Protein AF-A0A9W9G305-F1 (afdb_monomer)

Radius of gyration: 21.68 Å; Cα contacts (8 Å, |Δi|>4): 162; chains: 1; bounding box: 56×32×53 Å

Structure (mmCIF, N/CA/C/O backbone):
data_AF-A0A9W9G305-F1
#
_entry.id   AF-A0A9W9G305-F1
#
loop_
_atom_site.group_PDB
_atom_site.id
_atom_site.type_symbol
_atom_site.label_atom_id
_atom_site.label_alt_id
_atom_site.label_comp_id
_atom_site.label_asym_id
_atom_site.label_entity_id
_atom_site.label_seq_id
_atom_site.pdbx_PDB_ins_code
_atom_site.Cartn_x
_atom_site.Cartn_y
_atom_site.Cartn_z
_atom_site.occupancy
_atom_site.B_iso_or_equiv
_atom_site.auth_seq_id
_atom_site.auth_comp_id
_atom_site.auth_asym_id
_atom_site.auth_atom_id
_atom_site.pdbx_PDB_model_num
ATOM 1 N N . MET A 1 1 ? -3.954 19.498 9.520 1.00 67.56 1 MET A N 1
ATOM 2 C CA . MET A 1 1 ? -2.570 18.995 9.679 1.00 67.56 1 MET A CA 1
ATOM 3 C C . MET A 1 1 ? -2.257 18.998 11.172 1.00 67.56 1 MET A C 1
ATOM 5 O O . MET A 1 1 ? -2.402 20.052 11.773 1.00 67.56 1 MET A O 1
ATOM 9 N N . ILE A 1 2 ? -1.935 17.849 11.784 1.00 78.00 2 ILE A N 1
ATOM 10 C CA . ILE A 1 2 ? -1.552 17.762 13.210 1.00 78.00 2 ILE A CA 1
ATOM 11 C C . ILE A 1 2 ? -0.033 17.572 13.271 1.00 78.00 2 ILE A C 1
ATOM 13 O O . ILE A 1 2 ? 0.480 16.553 12.812 1.00 78.00 2 ILE A O 1
ATOM 17 N N . CYS A 1 3 ? 0.688 18.547 13.823 1.00 82.88 3 CYS A N 1
ATOM 18 C CA . CYS A 1 3 ? 2.149 18.535 13.949 1.00 82.88 3 CYS A CA 1
ATOM 19 C C . CYS A 1 3 ? 2.563 18.639 15.421 1.00 82.88 3 CYS A C 1
ATOM 21 O O . CYS A 1 3 ? 1.817 19.163 16.238 1.00 82.88 3 CYS A O 1
ATOM 23 N N . GLY A 1 4 ? 3.748 18.128 15.765 1.00 78.81 4 GLY A N 1
ATOM 24 C CA . GLY A 1 4 ? 4.241 18.102 17.146 1.00 78.81 4 GLY A CA 1
ATOM 25 C C . GLY A 1 4 ? 5.372 17.095 17.346 1.00 78.81 4 GLY A C 1
ATOM 26 O O . GLY A 1 4 ? 5.549 16.185 16.528 1.00 78.81 4 GLY A O 1
ATOM 27 N N . SER A 1 5 ? 6.112 17.227 18.448 1.00 76.81 5 SER A N 1
ATOM 28 C CA . SER A 1 5 ? 7.237 16.352 18.819 1.00 76.81 5 SER A CA 1
ATOM 29 C C . SER A 1 5 ? 6.826 14.875 18.927 1.00 76.81 5 SER A C 1
ATOM 31 O O . SER A 1 5 ? 5.640 14.544 19.050 1.00 76.81 5 SER A O 1
ATOM 33 N N . GLN A 1 6 ? 7.777 13.945 18.839 1.00 75.56 6 GLN A N 1
ATOM 34 C CA . GLN A 1 6 ? 7.493 12.532 19.116 1.00 75.56 6 GLN A CA 1
ATOM 35 C C . GLN A 1 6 ? 6.920 12.391 20.538 1.00 75.56 6 GLN A C 1
ATOM 37 O O . GLN A 1 6 ? 7.402 13.037 21.461 1.00 75.56 6 GLN A O 1
ATOM 42 N N . GLY A 1 7 ? 5.854 11.602 20.700 1.00 76.50 7 GLY A N 1
ATOM 43 C CA . GLY A 1 7 ? 5.187 11.421 21.997 1.00 76.50 7 GLY A CA 1
ATOM 44 C C . GLY A 1 7 ? 4.182 12.511 22.400 1.00 76.50 7 GLY A C 1
ATOM 45 O O . GLY A 1 7 ? 3.526 12.363 23.420 1.00 76.50 7 GLY A O 1
ATOM 46 N N . SER A 1 8 ? 3.970 13.560 21.596 1.00 81.62 8 SER A N 1
ATOM 47 C CA . SER A 1 8 ? 2.999 14.641 21.893 1.00 81.62 8 SER A CA 1
ATOM 48 C C . SER A 1 8 ? 1.508 14.261 21.772 1.00 81.62 8 SER A C 1
ATOM 50 O O . SER A 1 8 ? 0.655 15.141 21.746 1.00 81.62 8 SER A O 1
ATOM 52 N N . GLY A 1 9 ? 1.163 12.973 21.650 1.00 81.56 9 GLY A N 1
ATOM 53 C CA . GLY A 1 9 ? -0.241 12.532 21.590 1.00 81.56 9 GLY A CA 1
ATOM 54 C C . GLY A 1 9 ? -0.986 12.888 20.293 1.00 81.56 9 GLY A C 1
ATOM 55 O O . GLY A 1 9 ? -2.212 12.991 20.283 1.00 81.56 9 GLY A O 1
ATOM 56 N N . LYS A 1 10 ? -0.272 13.080 19.174 1.00 87.88 10 LYS A N 1
ATOM 57 C CA . LYS A 1 10 ? -0.888 13.387 17.864 1.00 87.88 10 LYS A CA 1
ATOM 58 C C . LYS A 1 10 ? -1.849 12.295 17.391 1.00 87.88 10 LYS A C 1
ATOM 60 O O . LYS A 1 10 ? -2.917 12.604 16.875 1.00 87.88 10 LYS A O 1
ATOM 65 N N . SER A 1 11 ? -1.452 11.037 17.562 1.00 83.06 11 SER A N 1
ATOM 66 C CA . SER A 1 11 ? -2.250 9.855 17.228 1.00 83.06 11 SER A CA 1
ATOM 67 C C . SER A 1 11 ? -3.515 9.784 18.082 1.00 83.06 11 SER A C 1
ATOM 69 O O . SER A 1 11 ? -4.605 9.667 17.537 1.00 83.06 11 SER A O 1
ATOM 71 N N . HIS A 1 12 ? -3.393 10.020 19.389 1.00 85.44 12 HIS A N 1
ATOM 72 C CA . HIS A 1 12 ? -4.539 10.150 20.289 1.00 85.44 12 HIS A CA 1
ATOM 73 C C . HIS A 1 12 ? -5.491 11.286 19.872 1.00 85.44 12 HIS A C 1
ATOM 75 O O . HIS A 1 12 ? -6.706 11.103 19.821 1.00 85.44 12 HIS A O 1
ATOM 81 N N . THR A 1 13 ? -4.956 12.465 19.538 1.00 86.81 13 THR A N 1
ATOM 82 C CA . THR A 1 13 ? -5.765 13.606 19.069 1.00 86.81 13 THR A CA 1
ATOM 83 C C . THR A 1 13 ? -6.510 13.258 17.779 1.00 86.81 13 THR A C 1
ATOM 85 O O . THR A 1 13 ? -7.699 13.545 17.656 1.00 86.81 13 THR A O 1
ATOM 88 N N . LEU A 1 14 ? -5.837 12.590 16.837 1.00 87.50 14 LEU A N 1
ATOM 89 C CA . LEU A 1 14 ? -6.452 12.095 15.608 1.00 87.50 14 LEU A CA 1
ATOM 90 C C . LEU A 1 14 ? -7.575 11.091 15.901 1.00 87.50 14 LEU A C 1
ATOM 92 O O . LEU A 1 14 ? -8.654 11.224 15.331 1.00 87.50 14 LEU A O 1
ATOM 96 N N . SER A 1 15 ? -7.353 10.128 16.798 1.00 85.88 15 SER A N 1
ATOM 97 C CA . SER A 1 15 ? -8.371 9.149 17.194 1.00 85.88 15 SER A CA 1
ATOM 98 C C . SER A 1 15 ? -9.597 9.820 17.804 1.00 85.88 15 SER A C 1
ATOM 100 O O . SER A 1 15 ? -10.707 9.479 17.420 1.00 85.88 15 SER A O 1
ATOM 102 N N . CYS A 1 16 ? -9.419 10.831 18.659 1.00 84.81 16 CYS A N 1
ATOM 103 C CA . CYS A 1 16 ? -10.533 11.593 19.228 1.00 84.81 16 CYS A CA 1
ATOM 104 C C . CYS A 1 16 ? -11.341 12.334 18.146 1.00 84.81 16 CYS A C 1
ATOM 106 O O . CYS A 1 16 ? -12.573 12.314 18.156 1.00 84.81 16 CYS A O 1
ATOM 108 N N . ILE A 1 17 ? -10.667 12.944 17.163 1.00 87.00 17 ILE A N 1
ATOM 109 C CA . ILE A 1 17 ? -11.341 13.590 16.024 1.00 87.00 17 ILE A CA 1
ATOM 110 C C . ILE A 1 17 ? -12.127 12.558 15.208 1.00 87.00 17 ILE A C 1
ATOM 112 O O . ILE A 1 17 ? -13.279 12.805 14.848 1.00 87.00 17 ILE A O 1
ATOM 116 N N . LEU A 1 18 ? -11.519 11.404 14.924 1.00 88.38 18 LEU A N 1
ATOM 117 C CA . LEU A 1 18 ? -12.164 10.325 14.180 1.00 88.38 18 LEU A CA 1
ATOM 118 C C . LEU A 1 18 ? -13.369 9.773 14.944 1.00 88.38 18 LEU A C 1
ATOM 120 O O . LEU A 1 18 ? -14.443 9.665 14.372 1.00 88.38 18 LEU A O 1
ATOM 124 N N . GLU A 1 19 ? -13.235 9.495 16.234 1.00 85.31 19 GLU A N 1
ATOM 125 C CA . GLU A 1 19 ? -14.316 8.990 17.078 1.00 85.31 19 GLU A CA 1
ATOM 126 C C . GLU A 1 19 ? -15.541 9.918 17.046 1.00 85.31 19 GLU A C 1
ATOM 128 O O . GLU A 1 19 ? -16.645 9.480 16.719 1.00 85.31 19 GLU A O 1
ATOM 133 N N . ASN A 1 20 ? -15.337 11.224 17.245 1.00 81.88 20 ASN A N 1
ATOM 134 C CA . ASN A 1 20 ? -16.416 12.216 17.174 1.00 81.88 20 ASN A CA 1
ATOM 135 C C . ASN A 1 20 ? -17.038 12.340 15.771 1.00 81.88 20 ASN A C 1
ATOM 137 O O . ASN A 1 20 ? -18.212 12.679 15.645 1.00 81.88 20 ASN A O 1
ATOM 141 N N . SER A 1 21 ? -16.270 12.063 14.716 1.00 83.00 21 SER A N 1
ATOM 142 C CA . SER A 1 21 ? -16.740 12.161 13.325 1.00 83.00 21 SER A CA 1
ATOM 143 C C . SER A 1 21 ? -17.467 10.900 12.837 1.00 83.00 21 SER A C 1
ATOM 145 O O . SER A 1 21 ? -18.177 10.949 11.830 1.00 83.00 21 SER A O 1
ATOM 147 N N . LEU A 1 22 ? -17.260 9.764 13.512 1.00 83.88 22 LEU A N 1
ATOM 148 C CA . LEU A 1 22 ? -17.713 8.439 13.073 1.00 83.88 22 LEU A CA 1
ATOM 149 C C . LEU A 1 22 ? -18.833 7.859 13.958 1.00 83.88 22 LEU A C 1
ATOM 151 O O . LEU A 1 22 ? -19.599 7.014 13.489 1.00 83.88 22 LEU A O 1
ATOM 155 N N . ILE A 1 23 ? -18.972 8.297 15.215 1.00 81.38 23 ILE A N 1
ATOM 156 C CA . ILE A 1 23 ? -20.045 7.837 16.110 1.00 81.38 23 ILE A CA 1
ATOM 157 C C . ILE A 1 23 ? -21.378 8.526 15.772 1.00 81.38 23 ILE A C 1
ATOM 159 O O . ILE A 1 23 ? -21.483 9.747 15.712 1.00 81.38 23 ILE A O 1
ATOM 163 N N . LYS A 1 24 ? -22.441 7.725 15.599 1.00 67.19 24 LYS A N 1
ATOM 164 C CA . LYS A 1 24 ? -23.791 8.197 15.223 1.00 67.19 24 LYS A CA 1
ATOM 165 C C . LYS A 1 24 ? -24.543 8.946 16.327 1.00 67.19 24 LYS A C 1
ATOM 167 O O . LYS A 1 24 ? -25.347 9.829 16.028 1.00 67.19 24 LYS A O 1
ATOM 172 N N . SER A 1 25 ? -24.367 8.555 17.588 1.00 63.03 25 SER A N 1
ATOM 173 C CA . SER A 1 25 ? -25.238 9.005 18.679 1.00 63.03 25 SER A CA 1
ATOM 174 C C . SER A 1 25 ? -24.455 9.347 19.937 1.00 63.03 25 SER A C 1
ATOM 176 O O . SER A 1 25 ? -23.951 8.453 20.617 1.00 63.03 25 SER A O 1
ATOM 178 N N . LEU A 1 26 ? -24.427 10.633 20.279 1.00 60.41 26 LEU A N 1
ATOM 179 C CA . LEU A 1 26 ? -24.030 11.120 21.594 1.00 60.41 26 LEU A CA 1
ATOM 180 C C . LEU A 1 26 ? -25.250 11.751 22.289 1.00 60.41 26 LEU A C 1
ATOM 182 O O . LEU A 1 26 ? -26.141 12.256 21.603 1.00 60.41 26 LEU A O 1
ATOM 186 N N . PRO A 1 27 ? -25.289 11.804 23.634 1.00 63.47 27 PRO A N 1
ATOM 187 C CA . PRO A 1 27 ? -26.321 12.542 24.373 1.00 63.47 27 PRO A CA 1
ATOM 188 C C . PRO A 1 27 ? -26.391 14.036 24.007 1.00 63.47 27 PRO A C 1
ATOM 190 O O . PRO A 1 27 ? -27.407 14.683 24.227 1.00 63.47 27 PRO A O 1
ATOM 193 N N . VAL A 1 28 ? -25.301 14.579 23.454 1.00 66.19 28 VAL A N 1
ATOM 194 C CA . VAL A 1 28 ? -25.104 16.008 23.159 1.00 66.19 28 VAL A CA 1
ATOM 195 C C . VAL A 1 28 ? -25.516 16.374 21.723 1.00 66.19 28 VAL A C 1
ATOM 197 O O . VAL A 1 28 ? -25.738 17.544 21.423 1.00 66.19 28 VAL A O 1
ATOM 200 N N . GLY A 1 29 ? -25.656 15.395 20.822 1.00 57.19 29 GLY A N 1
ATOM 201 C CA . GLY A 1 29 ? -25.995 15.639 19.420 1.00 57.19 29 GLY A CA 1
ATOM 202 C C . GLY A 1 29 ? -26.073 14.355 18.594 1.00 57.19 29 GLY A C 1
ATOM 203 O O . GLY A 1 29 ? -25.357 13.384 18.844 1.00 57.19 29 GLY A O 1
ATOM 204 N N . LYS A 1 30 ? -26.966 14.342 17.599 1.00 57.91 30 LYS A N 1
ATOM 205 C CA . LYS A 1 30 ? -27.177 13.204 16.695 1.00 57.91 30 LYS A CA 1
ATOM 206 C C . LYS A 1 30 ? -26.502 13.472 15.353 1.00 57.91 30 LYS A C 1
ATOM 208 O O . LYS A 1 30 ? -26.891 14.402 14.649 1.00 57.91 30 LYS A O 1
ATOM 213 N N . LEU A 1 31 ? -25.549 12.625 14.972 1.00 63.84 31 LEU A N 1
ATOM 214 C CA . LEU A 1 31 ? -24.950 12.642 13.641 1.00 63.84 31 LEU A CA 1
ATOM 215 C C . LEU A 1 31 ? -25.823 11.769 12.724 1.00 63.84 31 LEU A C 1
ATOM 217 O O . LEU A 1 31 ? -25.786 10.540 12.786 1.00 63.84 31 LEU A O 1
ATOM 221 N N . THR A 1 32 ? -26.680 12.395 11.915 1.00 64.00 32 THR A N 1
ATOM 222 C CA . THR A 1 32 ? -27.686 11.693 11.090 1.00 64.00 32 THR A CA 1
ATOM 223 C C . THR A 1 32 ? -27.069 10.761 10.047 1.00 64.00 32 THR A C 1
ATOM 225 O O . THR A 1 32 ? -27.655 9.722 9.746 1.00 64.00 32 THR A O 1
ATOM 228 N N . SER A 1 33 ? -25.877 11.092 9.544 1.00 68.56 33 SER A N 1
ATOM 229 C CA . SER A 1 33 ? -25.103 10.268 8.613 1.00 68.56 33 SER A CA 1
ATOM 230 C C . SER A 1 33 ? -23.611 10.349 8.958 1.00 68.56 33 SER A C 1
ATOM 232 O O . SER A 1 33 ? -22.959 11.318 8.568 1.00 68.56 33 SER A O 1
ATOM 234 N N . PRO A 1 34 ? -23.048 9.381 9.700 1.00 68.06 34 PRO A N 1
ATOM 235 C CA . PRO A 1 34 ? -21.626 9.377 10.014 1.00 68.06 34 PRO A CA 1
ATOM 236 C C . PRO A 1 34 ? -20.803 9.174 8.748 1.00 68.06 34 PRO A C 1
ATOM 238 O O . PRO A 1 34 ? -21.197 8.447 7.833 1.00 68.06 34 PRO A O 1
ATOM 241 N N . LEU A 1 35 ? -19.661 9.848 8.708 1.00 75.38 35 LEU A N 1
ATOM 242 C CA . LEU A 1 35 ? -18.744 9.800 7.578 1.00 75.38 35 LEU A CA 1
ATOM 243 C C . LEU A 1 35 ? -17.991 8.462 7.560 1.00 75.38 35 LEU A C 1
ATOM 245 O O . LEU A 1 35 ? -17.933 7.750 8.558 1.00 75.38 35 LEU A O 1
ATOM 249 N N . ALA A 1 36 ? -17.391 8.117 6.424 1.00 82.50 36 ALA A N 1
ATOM 250 C CA . ALA A 1 36 ? -16.357 7.089 6.377 1.00 82.50 36 ALA A CA 1
ATOM 251 C C . ALA A 1 36 ? -14.990 7.751 6.614 1.00 82.50 36 ALA A C 1
ATOM 253 O O . ALA A 1 36 ? -14.697 8.799 6.039 1.00 82.50 36 ALA A O 1
ATOM 254 N N . GLY A 1 37 ? -14.152 7.147 7.457 1.00 86.19 37 GLY A N 1
ATOM 255 C CA . GLY A 1 37 ? -12.788 7.613 7.711 1.00 86.19 37 GLY A CA 1
ATOM 256 C C . GLY A 1 37 ? -11.767 6.836 6.880 1.00 86.19 37 GLY A C 1
ATOM 257 O O . GLY A 1 37 ? -11.803 5.608 6.857 1.00 86.19 37 GLY A O 1
ATOM 258 N N . LEU A 1 38 ? -10.830 7.539 6.239 1.00 89.94 38 LEU A N 1
ATOM 259 C CA . LEU A 1 38 ? -9.664 6.945 5.581 1.00 89.94 38 LEU A CA 1
ATOM 260 C C . LEU A 1 38 ? -8.390 7.460 6.250 1.00 89.94 38 LEU A C 1
ATOM 262 O O . LEU A 1 38 ? -8.152 8.666 6.302 1.00 89.94 38 LEU A O 1
ATOM 266 N N . VAL A 1 39 ? -7.568 6.539 6.752 1.00 90.62 39 VAL A N 1
ATOM 267 C CA . VAL A 1 39 ? -6.311 6.857 7.436 1.00 90.62 39 VAL A CA 1
ATOM 268 C C . VAL A 1 39 ? -5.155 6.222 6.675 1.00 90.62 39 VAL A C 1
ATOM 270 O O . VAL A 1 39 ? -5.071 5.001 6.567 1.00 90.62 39 VAL A O 1
ATOM 273 N N . PHE A 1 40 ? -4.240 7.055 6.182 1.00 89.69 40 PHE A N 1
ATOM 274 C CA . PHE A 1 40 ? -2.965 6.600 5.639 1.00 89.69 40 PHE A CA 1
ATOM 275 C C . PHE A 1 40 ? -1.931 6.579 6.757 1.00 89.69 40 PHE A C 1
ATOM 277 O O . PHE A 1 40 ? -1.493 7.625 7.238 1.00 89.69 40 PHE A O 1
ATOM 284 N N . HIS A 1 41 ? -1.558 5.378 7.183 1.00 87.81 41 HIS A N 1
ATOM 285 C CA . HIS A 1 41 ? -0.513 5.175 8.172 1.00 87.81 41 HIS A CA 1
ATOM 286 C C . HIS A 1 41 ? 0.758 4.691 7.480 1.00 87.81 41 HIS A C 1
ATOM 288 O O . HIS A 1 41 ? 0.760 3.648 6.830 1.00 87.81 41 HIS A O 1
ATOM 294 N N . TYR A 1 42 ? 1.826 5.467 7.624 1.00 83.44 42 TYR A N 1
ATOM 295 C CA . TYR A 1 42 ? 3.153 5.103 7.157 1.00 83.44 42 TYR A CA 1
ATOM 296 C C . TYR A 1 42 ? 4.047 4.862 8.368 1.00 83.44 42 TYR A C 1
ATOM 298 O O . TYR A 1 42 ? 4.268 5.776 9.163 1.00 83.44 42 TYR A O 1
ATOM 306 N N . ASP A 1 43 ? 4.565 3.643 8.473 1.00 75.81 43 ASP A N 1
ATOM 307 C CA . ASP A 1 43 ? 5.582 3.267 9.447 1.00 75.81 43 ASP A CA 1
ATOM 308 C C . ASP A 1 43 ? 6.660 2.421 8.758 1.00 75.81 43 ASP A C 1
ATOM 310 O O . ASP A 1 43 ? 6.391 1.694 7.793 1.00 75.81 43 ASP A O 1
ATOM 314 N N . LYS A 1 44 ? 7.900 2.530 9.234 1.00 68.50 44 LYS A N 1
ATOM 315 C CA . LYS A 1 44 ? 8.992 1.674 8.773 1.00 68.50 44 LYS A CA 1
ATOM 316 C C . LYS A 1 44 ? 8.861 0.340 9.492 1.00 68.50 44 LYS A C 1
ATOM 318 O O . LYS A 1 44 ? 9.153 0.236 10.679 1.00 68.50 44 LYS A O 1
ATOM 323 N N . PHE A 1 45 ? 8.473 -0.696 8.755 1.00 63.94 45 PHE A N 1
ATOM 324 C CA . PHE A 1 45 ? 8.458 -2.052 9.289 1.00 63.94 45 PHE A CA 1
ATOM 325 C C . PHE A 1 45 ? 9.886 -2.467 9.688 1.00 63.94 45 PHE A C 1
ATOM 327 O O . PHE A 1 45 ? 10.729 -2.712 8.827 1.00 63.94 45 PHE A O 1
ATOM 334 N N . THR A 1 46 ? 10.170 -2.501 10.993 1.00 60.06 46 THR A N 1
ATOM 335 C CA . THR A 1 46 ? 11.504 -2.812 11.551 1.00 60.06 46 THR A CA 1
ATOM 336 C C . THR A 1 46 ? 11.570 -4.186 12.230 1.00 60.06 46 THR A C 1
ATOM 338 O O . THR A 1 46 ? 12.644 -4.600 12.655 1.00 60.06 46 THR A O 1
ATOM 341 N N . GLY A 1 47 ? 10.453 -4.924 12.275 1.00 59.47 47 GLY A N 1
ATOM 342 C CA . GLY A 1 47 ? 10.360 -6.276 12.834 1.00 59.47 47 GLY A CA 1
ATOM 343 C C . GLY A 1 47 ? 9.090 -6.502 13.662 1.00 59.47 47 GLY A C 1
ATOM 344 O O . GLY A 1 47 ? 8.385 -5.557 14.012 1.00 59.47 47 GLY A O 1
ATOM 345 N N . PHE A 1 48 ? 8.793 -7.761 14.000 1.00 57.94 48 PHE A N 1
ATOM 346 C CA . PHE A 1 48 ? 7.603 -8.146 14.784 1.00 57.94 48 PHE A CA 1
ATOM 347 C C . PHE A 1 48 ? 7.523 -7.470 16.163 1.00 57.94 48 PHE A C 1
ATOM 349 O O . PHE A 1 48 ? 6.431 -7.238 16.667 1.00 57.94 48 PHE A O 1
ATOM 356 N N . THR A 1 49 ? 8.664 -7.156 16.778 1.00 54.34 49 THR A N 1
ATOM 357 C CA . THR A 1 49 ? 8.739 -6.619 18.145 1.00 54.34 49 THR A CA 1
ATOM 358 C C . THR A 1 49 ? 8.713 -5.093 18.213 1.00 54.34 49 THR A C 1
ATOM 360 O O . THR A 1 49 ? 8.433 -4.544 19.275 1.00 54.34 49 THR A O 1
ATOM 363 N N . SER A 1 50 ? 8.995 -4.405 17.104 1.00 59.19 50 SER A N 1
ATOM 364 C CA . SER A 1 50 ? 9.125 -2.942 17.044 1.00 59.19 50 SER A CA 1
ATOM 365 C C . SER A 1 50 ? 8.126 -2.262 16.109 1.00 59.19 50 SER A C 1
ATOM 367 O O . SER A 1 50 ? 8.094 -1.035 16.062 1.00 59.19 50 SER A O 1
ATOM 369 N N . THR A 1 51 ? 7.312 -3.023 15.367 1.00 65.25 51 THR A N 1
ATOM 370 C CA . THR A 1 51 ? 6.286 -2.446 14.485 1.00 65.25 51 THR A CA 1
ATOM 371 C C . THR A 1 51 ? 5.177 -1.822 15.321 1.00 65.25 51 THR A C 1
ATOM 373 O O . THR A 1 51 ? 4.530 -2.512 16.114 1.00 65.25 51 THR A O 1
ATOM 376 N N . GLN A 1 52 ? 4.931 -0.526 15.129 1.00 74.62 52 GLN A N 1
ATOM 377 C CA . GLN A 1 52 ? 3.798 0.133 15.757 1.00 74.62 52 GLN A CA 1
ATOM 378 C C . GLN A 1 52 ? 2.547 -0.129 14.921 1.00 74.62 52 GLN A C 1
ATOM 380 O O . GLN A 1 52 ? 2.502 0.111 13.717 1.00 74.62 52 GLN A O 1
ATOM 385 N N . LEU A 1 53 ? 1.512 -0.666 15.564 1.00 85.75 53 LEU A N 1
ATOM 386 C CA . LEU A 1 53 ? 0.205 -0.773 14.930 1.00 85.75 53 LEU A CA 1
ATOM 387 C C . LEU A 1 53 ? -0.417 0.615 14.816 1.00 85.75 53 LEU A C 1
ATOM 389 O O . LEU A 1 53 ? -0.217 1.476 15.674 1.00 85.75 53 LEU A O 1
ATOM 393 N N . CYS A 1 54 ? -1.220 0.819 13.774 1.00 88.00 54 CYS A N 1
ATOM 394 C CA . CYS A 1 54 ? -1.937 2.070 13.616 1.00 88.00 54 CYS A CA 1
ATOM 395 C C . CYS A 1 54 ? -2.918 2.240 14.783 1.00 88.00 54 CYS A C 1
ATOM 397 O O . CYS A 1 54 ? -3.852 1.451 14.923 1.00 88.00 54 CYS A O 1
ATOM 399 N N . GLU A 1 55 ? -2.743 3.281 15.599 1.00 87.12 55 GLU A N 1
ATOM 400 C CA . GLU A 1 55 ? -3.623 3.538 16.749 1.00 87.12 55 GLU A CA 1
ATOM 401 C C . GLU A 1 55 ? -5.094 3.735 16.347 1.00 87.12 55 GLU A C 1
ATOM 403 O O . GLU A 1 55 ? -5.991 3.400 17.115 1.00 87.12 55 GLU A O 1
ATOM 408 N N . ALA A 1 56 ? -5.365 4.186 15.117 1.00 89.31 56 ALA A N 1
ATOM 409 C CA . ALA A 1 56 ? -6.729 4.293 14.600 1.00 89.31 56 ALA A CA 1
ATOM 410 C C . ALA A 1 56 ? -7.449 2.931 14.526 1.00 89.31 56 ALA A C 1
ATOM 412 O O . ALA A 1 56 ? -8.677 2.888 14.502 1.00 89.31 56 ALA A O 1
ATOM 413 N N . ALA A 1 57 ? -6.719 1.810 14.546 1.00 89.50 57 ALA A N 1
ATOM 414 C CA . ALA A 1 57 ? -7.326 0.486 14.629 1.00 89.50 57 ALA A CA 1
ATOM 415 C C . ALA A 1 57 ? -8.132 0.280 15.924 1.00 89.50 57 ALA A C 1
ATOM 417 O O . ALA A 1 57 ? -9.124 -0.448 15.913 1.00 89.50 57 ALA A O 1
ATOM 418 N N . TYR A 1 58 ? -7.768 0.971 17.011 1.00 88.81 58 TYR A N 1
ATOM 419 C CA . TYR A 1 58 ? -8.450 0.880 18.307 1.00 88.81 58 TYR A CA 1
ATOM 420 C C . TYR A 1 58 ? -9.819 1.564 18.337 1.00 88.81 58 TYR A C 1
ATOM 422 O O . TYR A 1 58 ? -10.556 1.391 19.309 1.00 88.81 58 TYR A O 1
ATOM 430 N N . LEU A 1 59 ? -10.221 2.258 17.265 1.00 88.19 59 LEU A N 1
ATOM 431 C CA . LEU A 1 59 ? -11.587 2.774 17.110 1.00 88.19 59 LEU A CA 1
ATOM 432 C C . LEU A 1 59 ? -12.646 1.661 17.176 1.00 88.19 59 LEU A C 1
ATOM 434 O O . LEU A 1 59 ? -13.800 1.927 17.507 1.00 88.19 59 LEU A O 1
ATOM 438 N N . CYS A 1 60 ? -12.263 0.399 16.955 1.00 86.69 60 CYS A N 1
ATOM 439 C CA . CYS A 1 60 ? -13.147 -0.744 17.174 1.00 86.69 60 CYS A CA 1
ATOM 440 C C . CYS A 1 60 ? -13.691 -0.835 18.610 1.00 86.69 60 CYS A C 1
ATOM 442 O O . CYS A 1 60 ? -14.789 -1.354 18.814 1.00 86.69 60 CYS A O 1
ATOM 444 N N . SER A 1 61 ? -12.958 -0.316 19.604 1.00 84.38 61 SER A N 1
ATOM 445 C CA . SER A 1 61 ? -13.403 -0.267 21.003 1.00 84.38 61 SER A CA 1
ATOM 446 C C . SER A 1 61 ? -14.633 0.628 21.185 1.00 84.38 61 SER A C 1
ATOM 448 O O . SER A 1 61 ? -15.506 0.311 21.991 1.00 84.38 61 SER A O 1
ATOM 450 N N . ALA A 1 62 ? -14.773 1.655 20.343 1.00 82.69 62 ALA A N 1
ATOM 451 C CA . ALA A 1 62 ? -15.942 2.523 20.244 1.00 82.69 62 ALA A CA 1
ATOM 452 C C . ALA A 1 62 ? -17.046 1.956 19.322 1.00 82.69 62 ALA A C 1
ATOM 454 O O . ALA A 1 62 ? -17.906 2.692 18.842 1.00 82.69 62 ALA A O 1
ATOM 455 N N . LYS A 1 63 ? -17.036 0.639 19.055 1.00 83.69 63 LYS A N 1
ATOM 456 C CA . LYS A 1 63 ? -18.001 -0.077 18.193 1.00 83.69 63 LYS A CA 1
ATOM 457 C C . LYS A 1 63 ? -17.980 0.358 16.717 1.00 83.69 63 LYS A C 1
ATOM 459 O O . LYS A 1 63 ? -18.944 0.119 15.991 1.00 83.69 63 LYS A O 1
ATOM 464 N N . ILE A 1 64 ? -16.881 0.955 16.255 1.00 85.19 64 ILE A N 1
ATOM 465 C CA . ILE A 1 64 ? -16.690 1.353 14.853 1.00 85.19 64 ILE A CA 1
ATOM 466 C C . ILE A 1 64 ? -16.105 0.177 14.060 1.00 85.19 64 ILE A C 1
ATOM 468 O O . ILE A 1 64 ? -15.167 -0.482 14.503 1.00 85.19 64 ILE A O 1
ATOM 472 N N . LEU A 1 65 ? -16.645 -0.087 12.867 1.00 87.62 65 LEU A N 1
ATOM 473 C CA . LEU A 1 65 ? -16.079 -1.072 11.943 1.00 87.62 65 LEU A CA 1
ATOM 474 C C . LEU A 1 65 ? -14.769 -0.540 11.350 1.00 87.62 65 LEU A C 1
ATOM 476 O O . LEU A 1 65 ? -14.751 0.516 10.719 1.00 87.62 65 LEU A O 1
ATOM 480 N N . VAL A 1 66 ? -13.686 -1.296 11.505 1.00 90.19 66 VAL A N 1
ATOM 481 C CA . VAL A 1 66 ? -12.354 -0.940 11.017 1.00 90.19 66 VAL A CA 1
ATOM 482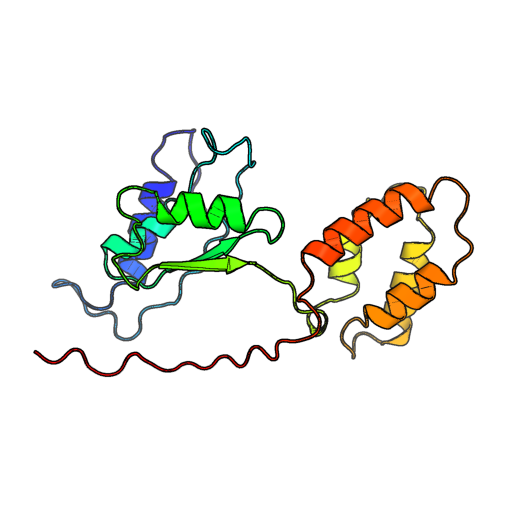 C C . VAL A 1 66 ? -11.877 -1.972 9.998 1.00 90.19 66 VAL A C 1
ATOM 484 O O . VAL A 1 66 ? -11.677 -3.151 10.296 1.00 90.19 66 VAL A O 1
ATOM 487 N N . ARG A 1 67 ? -11.622 -1.506 8.774 1.00 92.50 67 ARG A N 1
ATOM 488 C CA . ARG A 1 67 ? -10.963 -2.289 7.726 1.00 92.50 67 ARG A CA 1
ATOM 489 C C . ARG A 1 67 ? -9.519 -1.831 7.586 1.00 92.50 67 ARG A C 1
ATOM 491 O O . ARG A 1 67 ? -9.265 -0.683 7.241 1.00 92.50 67 ARG A O 1
ATOM 498 N N . ILE A 1 68 ? -8.587 -2.747 7.811 1.00 92.62 68 ILE A N 1
ATOM 499 C CA . ILE A 1 68 ? -7.153 -2.487 7.747 1.00 92.62 68 ILE A CA 1
ATOM 500 C C . ILE A 1 68 ? -6.619 -3.084 6.450 1.00 92.62 68 ILE A C 1
ATOM 502 O O . ILE A 1 68 ? -6.707 -4.294 6.233 1.00 92.62 68 ILE A O 1
ATOM 506 N N . LEU A 1 69 ? -6.074 -2.228 5.591 1.00 93.25 69 LEU A N 1
ATOM 507 C CA . LEU A 1 69 ? -5.389 -2.629 4.369 1.00 93.25 69 LEU A CA 1
ATOM 508 C C . LEU A 1 69 ? -3.881 -2.563 4.612 1.00 93.25 69 LEU A C 1
ATOM 510 O O . LEU A 1 69 ? -3.369 -1.529 5.034 1.00 93.25 69 LEU A O 1
ATOM 514 N N . VAL A 1 70 ? -3.179 -3.671 4.386 1.00 91.31 70 VAL A N 1
ATOM 515 C CA . VAL A 1 70 ? -1.731 -3.785 4.635 1.00 91.31 70 VAL A CA 1
ATOM 516 C C . VAL A 1 70 ? -0.989 -4.194 3.371 1.00 91.31 70 VAL A C 1
ATOM 518 O O . VAL A 1 70 ? -1.582 -4.793 2.477 1.00 91.31 70 VAL A O 1
ATOM 521 N N . SER A 1 71 ? 0.315 -3.911 3.304 1.00 88.50 71 SER A N 1
ATOM 522 C CA . SER A 1 71 ? 1.156 -4.384 2.197 1.00 88.50 71 SER A CA 1
ATOM 523 C C . SER A 1 71 ? 0.991 -5.900 1.998 1.00 88.50 71 SER A C 1
ATOM 525 O O . SER A 1 71 ? 1.134 -6.637 2.983 1.00 88.50 71 SER A O 1
ATOM 527 N N . PRO A 1 72 ? 0.749 -6.391 0.766 1.00 89.56 72 PRO A N 1
ATOM 528 C CA . PRO A 1 72 ? 0.663 -7.824 0.488 1.00 89.56 72 PRO A CA 1
ATOM 529 C C . PRO A 1 72 ? 1.913 -8.588 0.932 1.00 89.56 72 PRO A C 1
ATOM 531 O O . PRO A 1 72 ? 1.803 -9.688 1.469 1.00 89.56 72 PRO A O 1
ATOM 534 N N . THR A 1 73 ? 3.091 -7.966 0.814 1.00 84.56 73 THR A N 1
ATOM 535 C CA . THR A 1 73 ? 4.382 -8.553 1.214 1.00 84.56 73 THR A CA 1
ATOM 536 C C . THR A 1 73 ? 4.475 -8.852 2.710 1.00 84.56 73 THR A C 1
ATOM 538 O O . THR A 1 73 ? 5.224 -9.735 3.115 1.00 84.56 73 THR A O 1
ATOM 541 N N . ASN A 1 74 ? 3.714 -8.130 3.539 1.00 84.75 74 ASN A N 1
ATOM 542 C CA . ASN A 1 74 ? 3.770 -8.224 4.999 1.00 84.75 74 ASN A CA 1
ATOM 543 C C . ASN A 1 74 ? 2.424 -8.687 5.581 1.00 84.75 74 ASN A C 1
ATOM 545 O O . ASN A 1 74 ? 2.203 -8.573 6.786 1.00 84.75 74 ASN A O 1
ATOM 549 N N . PHE A 1 75 ? 1.505 -9.184 4.743 1.00 89.44 75 PHE A N 1
ATOM 550 C CA . PHE A 1 75 ? 0.121 -9.440 5.138 1.00 89.44 75 PHE A CA 1
ATOM 551 C C . PHE A 1 75 ? 0.001 -10.429 6.298 1.00 89.44 75 PHE A C 1
ATOM 553 O O . PHE A 1 75 ? -0.682 -10.122 7.269 1.00 89.44 75 PHE A O 1
ATOM 560 N N . VAL A 1 76 ? 0.673 -11.583 6.216 1.00 89.38 76 VAL A N 1
ATOM 561 C CA . VAL A 1 76 ? 0.607 -12.636 7.248 1.00 89.38 76 VAL A CA 1
ATOM 562 C C . VAL A 1 76 ? 1.061 -12.082 8.597 1.00 89.38 76 VAL A C 1
ATOM 564 O O . VAL A 1 76 ? 0.298 -12.076 9.557 1.00 89.38 76 VAL A O 1
ATOM 567 N N . THR A 1 77 ? 2.252 -11.486 8.618 1.00 88.81 77 THR A N 1
ATOM 568 C CA . THR A 1 77 ? 2.828 -10.820 9.787 1.00 88.81 77 THR A CA 1
ATOM 569 C C . THR A 1 77 ? 1.895 -9.775 10.392 1.00 88.81 77 THR A C 1
ATOM 571 O O . THR A 1 77 ? 1.625 -9.798 11.591 1.00 88.81 77 THR A O 1
ATOM 574 N N . MET A 1 78 ? 1.372 -8.856 9.577 1.00 88.44 78 MET A N 1
ATOM 575 C CA . MET A 1 78 ? 0.498 -7.794 10.075 1.00 88.44 78 MET A CA 1
ATOM 576 C C . MET A 1 78 ? -0.844 -8.342 10.563 1.00 88.44 78 MET A C 1
ATOM 578 O O . MET A 1 78 ? -1.368 -7.863 11.566 1.00 88.44 78 MET A O 1
ATOM 582 N N . LYS A 1 79 ? -1.401 -9.352 9.886 1.00 89.88 79 LYS A N 1
ATOM 583 C CA . LYS A 1 79 ? -2.633 -10.024 10.308 1.00 89.88 79 LYS A CA 1
ATOM 584 C C . LYS A 1 79 ? -2.459 -10.659 11.684 1.00 89.88 79 LYS A C 1
ATOM 586 O O . LYS A 1 79 ? -3.337 -10.490 12.531 1.00 89.88 79 LYS A O 1
ATOM 591 N N . ASP A 1 80 ? -1.336 -11.325 11.921 1.00 88.25 80 ASP A N 1
ATOM 592 C CA . ASP A 1 80 ? -1.031 -11.940 13.212 1.00 88.25 80 ASP A CA 1
ATOM 593 C C . ASP A 1 80 ? -0.844 -10.882 14.305 1.00 88.25 80 ASP A C 1
ATOM 595 O O . ASP A 1 80 ? -1.458 -10.992 15.368 1.00 88.25 80 ASP A O 1
ATOM 599 N N . LEU A 1 81 ? -0.096 -9.809 14.024 1.00 88.06 81 LEU A N 1
ATOM 600 C CA . LEU A 1 81 ? 0.105 -8.702 14.965 1.00 88.06 81 LEU A CA 1
ATOM 601 C C . LEU A 1 81 ? -1.217 -8.035 15.373 1.00 88.06 81 LEU A C 1
ATOM 603 O O . LEU A 1 81 ? -1.482 -7.878 16.564 1.00 88.06 81 LEU A O 1
ATOM 607 N N . TYR A 1 82 ? -2.073 -7.684 14.409 1.00 88.19 82 TYR A N 1
ATOM 608 C CA . TYR A 1 82 ? -3.385 -7.100 14.709 1.00 88.19 82 TYR A CA 1
ATOM 609 C C . TYR A 1 82 ? -4.302 -8.081 15.453 1.00 88.19 82 TYR A C 1
ATOM 611 O O . TYR A 1 82 ? -5.070 -7.652 16.310 1.00 88.19 82 TYR A O 1
ATOM 619 N N . SER A 1 83 ? -4.206 -9.388 15.181 1.00 84.56 83 SER A N 1
ATOM 620 C CA . SER A 1 83 ? -5.034 -10.403 15.853 1.00 84.56 83 SER A CA 1
ATOM 621 C C . SER A 1 83 ? -4.627 -10.643 17.312 1.00 84.56 83 SER A C 1
ATOM 623 O O . SER A 1 83 ? -5.473 -10.972 18.148 1.00 84.56 83 SER A O 1
ATOM 625 N N . GLN A 1 84 ? -3.338 -10.487 17.622 1.00 82.44 84 GLN A N 1
ATOM 626 C CA . GLN A 1 84 ? -2.764 -10.713 18.953 1.00 82.44 84 GLN A CA 1
ATOM 627 C C . GLN A 1 84 ? -2.712 -9.443 19.815 1.00 82.44 84 GLN A C 1
AT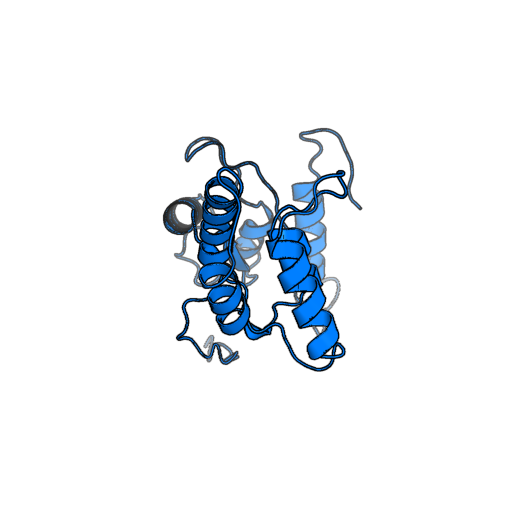OM 629 O O . GLN A 1 84 ? -2.511 -9.527 21.029 1.00 82.44 84 GLN A O 1
ATOM 634 N N . ALA A 1 85 ? -2.907 -8.264 19.222 1.00 82.00 85 ALA A N 1
ATOM 635 C CA . ALA A 1 85 ? -2.885 -7.003 19.946 1.00 82.00 85 ALA A CA 1
ATOM 636 C C . ALA A 1 85 ? -4.014 -6.919 20.989 1.00 82.00 85 ALA A C 1
ATOM 638 O O . ALA A 1 85 ? -5.202 -7.115 20.705 1.00 82.00 85 ALA A O 1
ATOM 639 N N . LYS A 1 86 ? -3.633 -6.602 22.232 1.00 76.75 86 LYS A N 1
ATOM 640 C CA . LYS A 1 86 ? -4.574 -6.403 23.343 1.00 76.75 86 LYS A CA 1
ATOM 641 C C . LYS A 1 86 ? -5.551 -5.284 22.981 1.00 76.75 86 LYS A C 1
ATOM 643 O O . LYS A 1 86 ? -5.116 -4.207 22.613 1.00 76.75 86 LYS A O 1
ATOM 648 N N . GLY A 1 87 ? -6.855 -5.532 23.090 1.00 73.88 87 GLY A N 1
ATOM 649 C CA . GLY A 1 87 ? -7.897 -4.555 22.734 1.00 73.88 87 GLY A CA 1
ATOM 650 C C . GLY A 1 87 ? -8.312 -4.542 21.256 1.00 73.88 87 GLY A C 1
ATOM 651 O O . GLY A 1 87 ? -9.348 -3.967 20.944 1.00 73.88 87 GLY A O 1
ATOM 652 N N . LEU A 1 88 ? -7.576 -5.230 20.373 1.00 73.19 88 LEU A N 1
ATOM 653 C CA . LEU A 1 88 ? -7.914 -5.406 18.948 1.00 73.19 88 LEU A CA 1
ATOM 654 C C . LEU A 1 88 ? -8.324 -6.847 18.607 1.00 73.19 88 LEU A C 1
ATOM 656 O O . LEU A 1 88 ? -8.546 -7.173 17.443 1.00 73.19 88 LEU A O 1
ATOM 660 N N . SER A 1 89 ? -8.394 -7.727 19.614 1.00 58.75 89 SER A N 1
ATOM 661 C CA . SER A 1 89 ? -8.600 -9.157 19.394 1.00 58.75 89 SER A CA 1
ATOM 662 C C . SER A 1 89 ? -9.876 -9.419 18.564 1.00 58.75 89 SER A C 1
ATOM 664 O O . SER A 1 89 ? -10.937 -8.887 18.913 1.00 58.75 89 SER A O 1
ATOM 666 N N . PRO A 1 90 ? -9.824 -10.286 17.528 1.00 54.78 90 PRO A N 1
ATOM 667 C CA . PRO A 1 90 ? -10.926 -10.555 16.591 1.00 54.78 90 PRO A CA 1
ATOM 668 C C . PRO A 1 90 ? -12.207 -11.128 17.209 1.00 54.78 90 PRO A C 1
ATOM 670 O O . PRO A 1 90 ? -13.171 -11.383 16.495 1.00 54.78 90 PRO A O 1
ATOM 673 N N . LYS A 1 91 ? -12.251 -11.327 18.534 1.00 53.41 91 LYS A N 1
ATOM 674 C CA . LYS A 1 91 ? -13.488 -11.633 19.272 1.00 53.41 91 LYS A CA 1
ATOM 675 C C . LYS A 1 91 ? -14.582 -10.593 19.008 1.00 53.41 91 LYS A C 1
ATOM 677 O O . LYS A 1 91 ? -15.766 -10.898 19.108 1.00 53.41 91 LYS A O 1
ATOM 682 N N . HIS A 1 92 ? -14.185 -9.382 18.630 1.00 56.22 92 HIS A N 1
ATOM 683 C CA . HIS A 1 92 ? -15.071 -8.381 18.069 1.00 56.22 92 HIS A CA 1
ATOM 684 C C . HIS A 1 92 ? -15.016 -8.490 16.539 1.00 56.22 92 HIS A C 1
ATOM 686 O O . HIS A 1 92 ? -13.983 -8.190 15.948 1.00 56.22 92 HIS A O 1
ATOM 692 N N . HIS A 1 93 ? -16.128 -8.854 15.887 1.00 72.25 93 HIS A N 1
ATOM 693 C CA . HIS A 1 93 ? -16.325 -8.886 14.419 1.00 72.25 93 HIS A CA 1
ATOM 694 C C . HIS A 1 93 ? -16.171 -7.502 13.733 1.00 72.25 93 HIS A C 1
ATOM 696 O O . HIS A 1 93 ? -16.710 -7.253 12.659 1.00 72.25 93 HIS A O 1
ATOM 702 N N . LEU A 1 94 ? -15.477 -6.570 14.386 1.00 83.81 94 LEU A N 1
ATOM 703 C CA . LEU A 1 94 ? -15.349 -5.169 14.032 1.00 83.81 94 LEU A CA 1
ATOM 704 C C . LEU A 1 94 ? -14.035 -4.857 13.312 1.00 83.81 94 LEU A C 1
ATOM 706 O O . LEU A 1 94 ? -13.946 -3.802 12.696 1.00 83.81 94 LEU A O 1
ATOM 710 N N . ILE A 1 95 ? -13.033 -5.743 13.367 1.00 88.38 95 ILE A N 1
ATOM 711 C CA . ILE A 1 95 ? -11.759 -5.572 12.656 1.00 88.38 95 ILE A CA 1
ATOM 712 C C . ILE A 1 95 ? -11.639 -6.601 11.540 1.00 88.38 95 ILE A C 1
ATOM 714 O O . ILE A 1 95 ? -11.850 -7.796 11.737 1.00 88.38 95 ILE A O 1
ATOM 718 N N . THR A 1 96 ? -11.234 -6.149 10.356 1.00 91.06 96 THR A N 1
ATOM 719 C CA . THR A 1 96 ? -10.820 -7.038 9.265 1.00 91.06 96 THR A CA 1
ATOM 720 C C . THR A 1 96 ? -9.506 -6.561 8.670 1.00 91.06 96 THR A C 1
ATOM 722 O O . THR A 1 96 ? -9.409 -5.420 8.223 1.00 91.06 96 THR A O 1
ATOM 725 N N . VAL A 1 97 ? -8.514 -7.451 8.610 1.00 91.81 97 VAL A N 1
ATOM 726 C CA . VAL A 1 97 ? -7.230 -7.197 7.942 1.00 91.81 97 VAL A CA 1
ATOM 727 C C . VAL A 1 97 ? -7.260 -7.830 6.553 1.00 91.81 97 VAL A C 1
ATOM 729 O O . VAL A 1 97 ? -7.525 -9.028 6.427 1.00 91.81 97 VAL A O 1
ATOM 732 N N . LYS A 1 98 ? -6.992 -7.043 5.508 1.00 93.12 98 LYS A N 1
ATOM 733 C CA . LYS A 1 98 ? -6.908 -7.503 4.113 1.00 93.12 98 LYS A CA 1
ATOM 734 C C . LYS A 1 98 ? -5.615 -7.007 3.453 1.00 93.12 98 LYS A C 1
ATOM 736 O O . LYS A 1 98 ? -5.123 -5.938 3.817 1.00 93.12 98 LYS A O 1
ATOM 741 N N . PRO A 1 99 ? -5.059 -7.751 2.485 1.00 92.75 99 PRO A N 1
ATOM 742 C CA . PRO A 1 99 ? -3.981 -7.230 1.655 1.00 92.75 99 PRO A CA 1
ATOM 743 C C . PRO A 1 99 ? -4.486 -6.050 0.811 1.00 92.75 99 PRO A C 1
ATOM 745 O O . PRO A 1 99 ? -5.627 -6.042 0.344 1.00 92.75 99 PRO A O 1
ATOM 748 N N . MET A 1 100 ? -3.633 -5.047 0.636 1.00 91.62 100 MET A N 1
ATOM 749 C CA . MET A 1 100 ? -3.874 -3.889 -0.215 1.00 91.62 100 MET A CA 1
ATOM 750 C C . MET A 1 100 ? -3.352 -4.182 -1.618 1.00 91.62 100 MET A C 1
ATOM 752 O O . MET A 1 100 ? -2.143 -4.164 -1.842 1.00 91.62 100 MET A O 1
ATOM 756 N N . PHE A 1 101 ? -4.262 -4.413 -2.557 1.00 90.31 101 PHE A N 1
ATOM 757 C CA . PHE A 1 101 ? -3.921 -4.559 -3.966 1.00 90.31 101 PHE A CA 1
ATOM 758 C C . PHE A 1 101 ? -4.351 -3.334 -4.767 1.00 90.31 101 PHE A C 1
ATOM 760 O O . PHE A 1 101 ? -5.384 -2.724 -4.489 1.00 90.31 101 PHE A O 1
ATOM 767 N N . ILE A 1 102 ? -3.557 -3.004 -5.777 1.00 86.69 102 ILE A N 1
ATOM 768 C CA . ILE A 1 102 ? -3.862 -2.025 -6.809 1.00 86.69 102 ILE A CA 1
ATOM 769 C C . ILE A 1 102 ? -4.545 -2.787 -7.950 1.00 86.69 102 ILE A C 1
ATOM 771 O O . ILE A 1 102 ? -3.941 -3.704 -8.519 1.00 86.69 102 ILE A O 1
ATOM 775 N N . PRO A 1 103 ? -5.797 -2.446 -8.288 1.00 85.12 103 PRO A N 1
ATOM 776 C CA . PRO A 1 103 ? -6.460 -3.033 -9.441 1.00 85.12 103 PRO A CA 1
ATOM 777 C C . PRO A 1 103 ? -5.720 -2.636 -10.730 1.00 85.12 103 PRO A C 1
ATOM 779 O O . PRO A 1 103 ? -5.486 -1.435 -10.923 1.00 85.12 103 PRO A O 1
ATOM 782 N N . PRO A 1 104 ? -5.330 -3.580 -11.608 1.00 81.38 104 PRO A N 1
ATOM 783 C CA . PRO A 1 104 ? -4.621 -3.263 -12.850 1.00 81.38 104 PRO A CA 1
ATOM 784 C C . PRO A 1 104 ? -5.340 -2.224 -13.723 1.00 81.38 104 PRO A C 1
ATOM 786 O O . PRO A 1 104 ? -4.696 -1.373 -14.323 1.00 81.38 104 PRO A O 1
ATOM 789 N N . GLU A 1 105 ? -6.671 -2.231 -13.732 1.00 81.00 105 GLU A N 1
ATOM 790 C CA . GLU A 1 105 ? -7.534 -1.283 -14.440 1.00 81.00 105 GLU A CA 1
ATOM 791 C C . GLU A 1 105 ? -7.446 0.158 -13.914 1.00 81.00 105 GLU A C 1
ATOM 793 O O . GLU A 1 105 ? -7.746 1.102 -14.642 1.00 81.00 105 GLU A O 1
ATOM 798 N N . SER A 1 106 ? -7.018 0.340 -12.661 1.00 82.62 106 SER A N 1
ATOM 799 C CA . SER A 1 106 ? -6.804 1.662 -12.061 1.00 82.62 106 SER A CA 1
ATOM 800 C C . SER A 1 106 ? -5.420 2.233 -12.369 1.00 82.62 106 SER A C 1
ATOM 802 O O . SER A 1 106 ? -5.146 3.392 -12.053 1.00 82.62 106 SER A O 1
ATOM 804 N N . LEU A 1 107 ? -4.531 1.434 -12.972 1.00 85.88 107 LEU A N 1
ATOM 805 C CA . LEU A 1 107 ? -3.205 1.898 -13.337 1.00 85.88 107 LEU A CA 1
ATOM 806 C C . LEU A 1 107 ? -3.311 2.971 -14.419 1.00 85.88 107 LEU A C 1
ATOM 808 O O . LEU A 1 107 ? -4.063 2.874 -15.388 1.00 85.88 107 LEU A O 1
ATOM 812 N N . THR A 1 108 ? -2.482 3.993 -14.265 1.00 85.12 108 THR A N 1
ATOM 813 C CA . THR A 1 108 ? -2.267 5.035 -15.266 1.00 85.12 108 THR A CA 1
ATOM 814 C C . THR A 1 108 ? -0.786 5.095 -15.598 1.00 85.12 108 THR A C 1
ATOM 816 O O . THR A 1 108 ? 0.056 4.713 -14.780 1.00 85.12 108 THR A O 1
ATOM 819 N N . THR A 1 109 ? -0.424 5.637 -16.761 1.00 82.94 109 THR A N 1
ATOM 820 C CA . THR A 1 109 ? 0.993 5.825 -17.108 1.00 82.94 109 THR A CA 1
ATOM 821 C C . THR A 1 109 ? 1.720 6.692 -16.075 1.00 82.94 109 THR A C 1
ATOM 823 O O . THR A 1 109 ? 2.883 6.440 -15.767 1.00 82.94 109 THR A O 1
ATOM 826 N N . ALA A 1 110 ? 1.038 7.680 -15.483 1.00 82.00 110 ALA A N 1
ATOM 827 C CA . ALA A 1 110 ? 1.600 8.507 -14.416 1.00 82.00 110 ALA A CA 1
ATOM 828 C C . ALA A 1 110 ? 1.893 7.686 -13.148 1.00 82.00 110 ALA A C 1
ATOM 830 O O . ALA A 1 110 ? 2.994 7.779 -12.605 1.00 82.00 110 ALA A O 1
ATOM 831 N N . MET A 1 111 ? 0.954 6.838 -12.712 1.00 84.00 111 MET A N 1
ATOM 832 C CA . MET A 1 111 ? 1.171 5.922 -11.585 1.00 84.00 111 MET A CA 1
ATOM 833 C C . MET A 1 111 ? 2.305 4.942 -11.874 1.00 84.00 111 MET A C 1
ATOM 835 O O . MET A 1 111 ? 3.172 4.759 -11.027 1.00 84.00 111 MET A O 1
ATOM 839 N N . MET A 1 112 ? 2.351 4.374 -13.079 1.00 85.50 112 MET A N 1
ATOM 840 C CA . MET A 1 112 ? 3.432 3.486 -13.505 1.00 85.50 112 MET A CA 1
ATOM 841 C C . MET A 1 112 ? 4.786 4.190 -13.479 1.00 85.50 112 MET A C 1
ATOM 843 O O . MET A 1 112 ? 5.743 3.648 -12.940 1.00 85.50 112 MET A O 1
ATOM 847 N N . LYS A 1 113 ? 4.879 5.424 -13.982 1.00 81.44 113 LYS A N 1
ATOM 848 C CA . LYS A 1 113 ? 6.118 6.210 -13.929 1.00 81.44 113 LYS A CA 1
ATOM 849 C C . LYS A 1 113 ? 6.597 6.421 -12.486 1.00 81.44 113 LYS A C 1
ATOM 851 O O . LYS A 1 113 ? 7.785 6.252 -12.216 1.00 81.44 113 LYS A O 1
ATOM 856 N N . THR A 1 114 ? 5.679 6.739 -11.571 1.00 82.06 114 THR A N 1
ATOM 857 C CA . THR A 1 114 ? 5.977 6.916 -10.141 1.00 82.06 114 THR A CA 1
ATOM 858 C C . THR A 1 114 ? 6.399 5.603 -9.478 1.00 82.06 114 THR A C 1
ATOM 860 O O . THR A 1 114 ? 7.434 5.554 -8.818 1.00 82.06 114 THR A O 1
ATOM 863 N N . LEU A 1 115 ? 5.642 4.520 -9.681 1.00 79.06 115 LEU A N 1
ATOM 864 C CA . LEU A 1 115 ? 5.913 3.206 -9.083 1.00 79.06 115 LEU A CA 1
ATOM 865 C C . LEU A 1 115 ? 7.214 2.580 -9.603 1.00 79.06 115 LEU A C 1
ATOM 867 O O . LEU A 1 115 ? 7.890 1.861 -8.873 1.00 79.06 115 LEU A O 1
ATOM 871 N N . MET A 1 116 ? 7.609 2.898 -10.836 1.00 77.69 116 MET A N 1
ATOM 872 C CA . MET A 1 116 ? 8.864 2.439 -11.439 1.00 77.69 116 MET A CA 1
ATOM 873 C C . MET A 1 116 ? 10.089 3.269 -11.008 1.00 77.69 116 MET A C 1
ATOM 875 O O . MET A 1 116 ? 11.177 3.069 -11.556 1.00 77.69 116 MET A O 1
ATOM 879 N N . GLY A 1 117 ? 9.941 4.183 -10.037 1.00 71.69 117 GLY A N 1
ATOM 880 C CA . GLY A 1 117 ? 11.052 4.901 -9.399 1.00 71.69 117 GLY A CA 1
ATOM 881 C C . GLY A 1 117 ? 11.877 5.729 -10.381 1.00 71.69 117 GLY A C 1
ATOM 882 O O . GLY A 1 117 ? 13.106 5.654 -10.385 1.00 71.69 117 GLY A O 1
ATOM 883 N N . VAL A 1 118 ? 11.197 6.431 -11.288 1.00 67.69 118 VAL A N 1
ATOM 884 C CA . VAL A 1 118 ? 11.847 7.215 -12.340 1.00 67.69 118 VAL A CA 1
ATOM 885 C C . VAL A 1 118 ? 12.150 8.602 -11.801 1.00 67.69 118 VAL A C 1
ATOM 887 O O . VAL A 1 118 ? 11.276 9.469 -11.762 1.00 67.69 118 VAL A O 1
ATOM 890 N N . ASP A 1 119 ? 13.407 8.815 -11.438 1.00 61.88 119 ASP A N 1
ATOM 891 C CA . ASP A 1 119 ? 13.920 10.141 -11.118 1.00 61.88 119 ASP A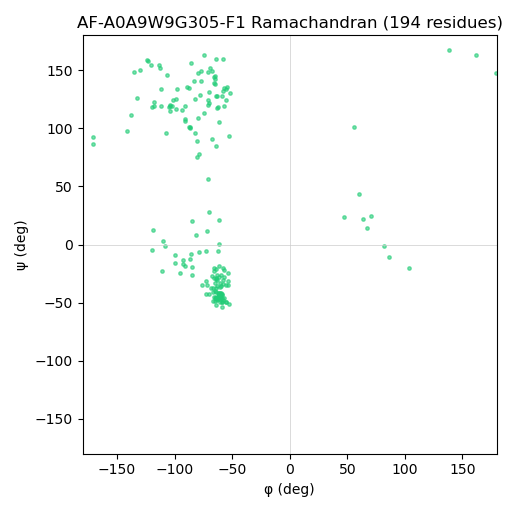 CA 1
ATOM 892 C C . ASP A 1 119 ? 14.235 10.906 -12.412 1.00 61.88 119 ASP A C 1
ATOM 894 O O . ASP A 1 119 ? 14.664 10.319 -13.404 1.00 61.88 119 ASP A O 1
ATOM 898 N N . ASN A 1 120 ? 14.079 12.233 -12.408 1.00 55.59 120 ASN A N 1
ATOM 899 C CA . ASN A 1 120 ? 14.352 13.111 -13.560 1.00 55.59 120 ASN A CA 1
ATOM 900 C C . ASN A 1 120 ? 15.859 13.246 -13.905 1.00 55.59 120 ASN A C 1
ATOM 902 O O . ASN A 1 120 ? 16.288 14.290 -14.396 1.00 55.59 120 ASN A O 1
ATOM 906 N N . LYS A 1 121 ? 16.690 12.242 -13.600 1.00 56.12 121 LYS A N 1
ATOM 907 C CA . LYS A 1 121 ? 18.133 12.251 -13.883 1.00 56.12 121 LYS A CA 1
ATOM 908 C C . LYS A 1 121 ? 18.424 11.752 -15.303 1.00 56.12 121 LYS A C 1
ATOM 910 O O . LYS A 1 121 ? 17.632 11.039 -15.906 1.00 56.12 121 LYS A O 1
ATOM 915 N N . SER A 1 122 ? 19.574 12.176 -15.818 1.00 52.09 122 SER A N 1
ATOM 916 C CA . SER A 1 122 ? 19.962 12.277 -17.234 1.00 52.09 122 SER A CA 1
ATOM 917 C C . SER A 1 122 ? 20.030 10.988 -18.062 1.00 52.09 122 SER A C 1
ATOM 919 O O . SER A 1 122 ? 20.207 11.093 -19.270 1.00 52.09 122 SER A O 1
ATOM 921 N N . ASP A 1 123 ? 19.858 9.807 -17.468 1.00 59.31 123 ASP A N 1
ATOM 922 C CA . ASP A 1 123 ? 19.729 8.547 -18.209 1.00 59.31 123 ASP A CA 1
ATOM 923 C C . ASP A 1 123 ? 18.282 8.072 -18.131 1.00 59.31 123 ASP A C 1
ATOM 925 O O . ASP A 1 123 ? 17.863 7.449 -17.155 1.00 59.31 123 ASP A O 1
ATOM 929 N N . CYS A 1 124 ? 17.501 8.395 -19.162 1.00 65.81 124 CYS A N 1
ATOM 930 C CA . CYS A 1 124 ? 16.138 7.904 -19.295 1.00 65.81 124 CYS A CA 1
ATOM 931 C C . CYS A 1 124 ? 16.190 6.421 -19.705 1.00 65.81 124 CYS A C 1
ATOM 933 O O . CYS A 1 124 ? 16.658 6.117 -20.803 1.00 65.81 124 CYS A O 1
ATOM 935 N N . PRO A 1 125 ? 15.766 5.469 -18.858 1.00 73.88 125 PRO A N 1
ATOM 936 C CA . PRO A 1 125 ? 15.827 4.058 -19.217 1.00 73.88 125 PRO A CA 1
ATOM 937 C C . PRO A 1 125 ? 14.815 3.726 -20.324 1.00 73.88 125 PRO A C 1
ATOM 939 O O . PRO A 1 125 ? 13.734 4.311 -20.359 1.00 73.88 125 PRO A O 1
ATOM 942 N N . LEU A 1 126 ? 15.101 2.715 -21.152 1.00 81.88 126 LEU A N 1
ATOM 943 C CA . LEU A 1 126 ? 14.269 2.321 -22.305 1.00 81.88 126 LEU A CA 1
ATOM 944 C C . LEU A 1 126 ? 12.790 2.053 -21.948 1.00 81.88 126 LEU A C 1
ATOM 946 O O . LEU A 1 126 ? 11.882 2.339 -22.723 1.00 81.88 126 LEU A O 1
ATOM 950 N N . TYR A 1 127 ? 12.511 1.575 -20.731 1.00 79.31 127 TYR A N 1
ATOM 951 C CA . TYR A 1 127 ? 11.135 1.344 -20.282 1.00 79.31 127 TYR A CA 1
ATOM 952 C C . TYR A 1 127 ? 10.304 2.635 -20.148 1.00 79.31 127 TYR A C 1
ATOM 954 O O . TYR A 1 127 ? 9.075 2.568 -20.166 1.00 79.31 127 T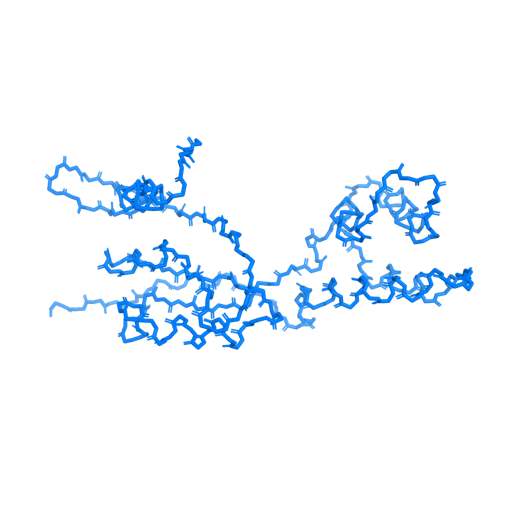YR A O 1
ATOM 962 N N . ILE A 1 128 ? 10.933 3.810 -20.025 1.00 82.44 128 ILE A N 1
ATOM 963 C CA . ILE A 1 128 ? 10.223 5.096 -20.000 1.00 82.44 128 ILE A CA 1
ATOM 964 C C . ILE A 1 128 ? 9.756 5.521 -21.379 1.00 82.44 128 ILE A C 1
ATOM 966 O O . ILE A 1 128 ? 8.669 6.089 -21.494 1.00 82.44 128 ILE A O 1
ATOM 970 N N . GLU A 1 129 ? 10.530 5.214 -22.414 1.00 84.25 129 GLU A N 1
ATOM 971 C CA . GLU A 1 129 ? 10.105 5.437 -23.794 1.00 84.25 129 GLU A CA 1
ATOM 972 C C . GLU A 1 129 ? 8.859 4.602 -24.092 1.00 84.25 129 GLU A C 1
ATOM 974 O O . GLU A 1 129 ? 7.849 5.153 -24.525 1.00 84.25 129 GLU A O 1
ATOM 979 N N . ILE A 1 130 ? 8.858 3.327 -23.688 1.00 87.44 130 ILE A N 1
ATOM 980 C CA . ILE A 1 130 ? 7.692 2.436 -23.804 1.00 87.44 130 ILE A CA 1
ATOM 981 C C . ILE A 1 130 ? 6.467 3.013 -23.073 1.00 87.44 130 ILE A C 1
ATOM 983 O O . ILE A 1 130 ? 5.372 3.054 -23.636 1.00 87.44 130 ILE A O 1
ATOM 987 N N . LEU A 1 131 ? 6.630 3.506 -21.838 1.00 85.75 131 LEU A N 1
ATOM 988 C CA . LEU A 1 131 ? 5.534 4.146 -21.094 1.00 85.75 131 LEU A CA 1
ATOM 989 C C . LEU A 1 131 ? 5.005 5.401 -21.809 1.00 85.75 131 LEU A C 1
ATOM 991 O O . LEU A 1 131 ? 3.792 5.617 -21.867 1.00 85.75 131 LEU A O 1
ATOM 995 N N . ARG A 1 132 ? 5.895 6.233 -22.362 1.00 83.31 132 ARG A N 1
ATOM 996 C CA . ARG A 1 132 ? 5.529 7.456 -23.091 1.00 83.31 132 ARG A CA 1
ATOM 997 C C . ARG A 1 132 ? 4.792 7.144 -24.394 1.00 83.31 132 ARG A C 1
ATOM 999 O O . ARG A 1 132 ? 3.809 7.818 -24.706 1.00 83.31 132 ARG A O 1
ATOM 1006 N N . GLU A 1 133 ? 5.232 6.131 -25.132 1.00 86.50 133 GLU A N 1
ATOM 1007 C CA . GLU A 1 133 ? 4.555 5.653 -26.339 1.00 86.50 133 GLU A CA 1
ATOM 1008 C C . GLU A 1 133 ? 3.147 5.156 -26.028 1.00 86.50 133 GLU A C 1
ATOM 1010 O O . GLU A 1 133 ? 2.202 5.552 -26.706 1.00 86.50 133 GLU A O 1
ATOM 1015 N N . MET A 1 134 ? 2.991 4.345 -24.976 1.00 85.19 134 MET A N 1
ATOM 1016 C CA . MET A 1 134 ? 1.677 3.860 -24.546 1.00 85.19 134 MET A CA 1
ATOM 1017 C C . MET A 1 134 ? 0.748 5.018 -24.162 1.00 85.19 134 MET A C 1
ATOM 1019 O O . MET A 1 134 ? -0.373 5.086 -24.655 1.00 85.19 134 MET A O 1
ATOM 1023 N N . ALA A 1 135 ? 1.230 6.000 -23.389 1.00 83.44 135 ALA A N 1
ATOM 1024 C CA . ALA A 1 135 ? 0.434 7.193 -23.070 1.00 83.44 135 ALA A CA 1
ATOM 1025 C C . ALA A 1 135 ? 0.012 7.999 -24.310 1.00 83.44 135 ALA A C 1
ATOM 1027 O O . ALA A 1 135 ? -1.081 8.563 -24.333 1.00 83.44 135 ALA A O 1
ATOM 1028 N N . THR A 1 136 ? 0.877 8.067 -25.326 1.00 83.88 136 THR A N 1
ATOM 1029 C CA . THR A 1 136 ? 0.591 8.786 -26.575 1.00 83.88 136 THR A CA 1
ATOM 1030 C C . THR A 1 136 ? -0.436 8.030 -27.422 1.00 83.88 136 THR A C 1
ATOM 1032 O O . THR A 1 136 ? -1.359 8.646 -27.954 1.00 83.88 136 THR A O 1
ATOM 1035 N N . ALA A 1 137 ? -0.307 6.703 -27.513 1.00 80.81 137 ALA A N 1
ATOM 1036 C CA . ALA A 1 137 ? -1.214 5.838 -28.265 1.00 80.81 137 ALA A CA 1
ATOM 1037 C C . ALA A 1 137 ? -2.634 5.833 -27.680 1.00 80.81 137 ALA A C 1
ATOM 1039 O O . ALA A 1 137 ? -3.607 5.908 -28.429 1.00 80.81 137 ALA A O 1
ATOM 1040 N N . ASP A 1 138 ? -2.753 5.827 -26.352 1.00 73.44 138 ASP A N 1
ATOM 1041 C CA . ASP A 1 138 ? -4.049 5.769 -25.672 1.00 73.44 138 ASP A CA 1
ATOM 1042 C C . ASP A 1 138 ? -4.775 7.128 -25.630 1.00 73.44 138 ASP A C 1
ATOM 1044 O O . ASP A 1 138 ? -5.920 7.195 -25.178 1.00 73.44 138 ASP A O 1
ATOM 1048 N N . GLN A 1 139 ? -4.138 8.225 -26.075 1.00 65.50 139 GLN A N 1
ATOM 1049 C CA . GLN A 1 139 ? -4.654 9.609 -26.021 1.00 65.50 139 GLN A CA 1
ATOM 1050 C C . GLN A 1 139 ? -5.248 10.007 -24.649 1.00 65.50 139 GLN A C 1
ATOM 1052 O O . GLN A 1 139 ? -6.112 10.880 -24.569 1.00 65.50 139 GLN A O 1
ATOM 1057 N N . GLY A 1 140 ? -4.834 9.339 -23.566 1.00 60.38 140 GLY A N 1
ATOM 1058 C CA . GLY A 1 140 ? -5.409 9.499 -22.226 1.00 60.38 140 GLY A CA 1
ATOM 1059 C C . GLY A 1 140 ? -6.860 9.015 -22.061 1.00 60.38 140 GLY A C 1
ATOM 1060 O O . GLY A 1 140 ? -7.496 9.382 -21.077 1.00 60.38 140 GLY A O 1
ATOM 1061 N N . ARG A 1 141 ? -7.405 8.235 -23.005 1.00 60.50 141 ARG A N 1
ATOM 1062 C CA . ARG A 1 141 ? -8.813 7.783 -23.012 1.00 60.50 141 ARG A CA 1
ATOM 1063 C C . ARG A 1 141 ? -9.034 6.400 -22.400 1.00 60.50 141 ARG A C 1
ATOM 1065 O O . ARG A 1 141 ? -10.146 6.112 -21.973 1.00 60.50 141 ARG A O 1
ATOM 1072 N N . GLN A 1 142 ? -8.012 5.548 -22.395 1.00 64.62 142 GLN A N 1
ATOM 1073 C CA . GLN A 1 142 ? -8.067 4.176 -21.879 1.00 64.62 142 GLN A CA 1
ATOM 1074 C C . GLN A 1 142 ? -7.188 4.036 -20.627 1.00 64.62 142 GLN A C 1
ATOM 1076 O O . GLN A 1 142 ? -6.209 4.768 -20.462 1.00 64.62 142 GLN A O 1
ATOM 1081 N N . GLY A 1 143 ? -7.554 3.109 -19.735 1.00 70.75 143 GLY A N 1
ATOM 1082 C CA . GLY A 1 143 ? -6.716 2.719 -18.595 1.00 70.75 143 GLY A CA 1
ATOM 1083 C C . GLY A 1 143 ? -5.407 2.065 -19.053 1.00 70.75 143 GLY A C 1
ATOM 1084 O O . GLY A 1 143 ? -5.303 1.584 -20.182 1.00 70.75 143 GLY A O 1
ATOM 1085 N N . PHE A 1 144 ? -4.389 2.038 -18.193 1.00 84.00 144 PHE A N 1
ATOM 1086 C CA . PHE A 1 144 ? -3.084 1.486 -18.558 1.00 84.00 144 PHE A CA 1
ATOM 1087 C C . PHE A 1 144 ? -3.135 -0.042 -18.696 1.00 84.00 144 PHE A C 1
ATOM 1089 O O . PHE A 1 144 ? -3.387 -0.761 -17.728 1.00 84.00 144 PHE A O 1
ATOM 1096 N N . ASN A 1 145 ? -2.816 -0.562 -19.882 1.00 86.19 145 ASN A N 1
ATOM 1097 C CA . ASN A 1 145 ? -2.747 -2.004 -20.105 1.00 86.19 145 ASN A CA 1
ATOM 1098 C C . ASN A 1 145 ? -1.395 -2.579 -19.639 1.00 86.19 145 ASN A C 1
ATOM 1100 O O . ASN A 1 145 ? -0.409 -2.584 -20.383 1.00 86.19 145 ASN A O 1
ATOM 1104 N N . TYR A 1 146 ? -1.364 -3.102 -18.408 1.00 87.69 146 TYR A N 1
ATOM 1105 C CA . TYR A 1 146 ? -0.163 -3.713 -17.828 1.00 87.69 146 TYR A CA 1
ATOM 1106 C C . TYR A 1 146 ? 0.347 -4.925 -18.624 1.00 87.69 146 TYR A C 1
ATOM 1108 O O . TYR A 1 146 ? 1.555 -5.100 -18.776 1.00 87.69 146 TYR A O 1
ATOM 1116 N N . THR A 1 147 ? -0.550 -5.743 -19.180 1.00 88.12 147 THR A N 1
ATOM 1117 C CA . THR A 1 147 ? -0.174 -6.918 -19.980 1.00 88.12 147 THR A CA 1
ATOM 1118 C C . THR A 1 147 ? 0.566 -6.512 -21.251 1.00 88.12 147 THR A C 1
ATOM 1120 O O . THR A 1 147 ? 1.624 -7.065 -21.552 1.00 88.12 147 THR A O 1
ATOM 1123 N N . LEU A 1 148 ? 0.059 -5.505 -21.967 1.00 88.75 148 LEU A N 1
ATOM 1124 C CA . LEU A 1 148 ? 0.716 -4.954 -23.152 1.00 88.75 148 LEU A CA 1
ATOM 1125 C C . LEU A 1 148 ? 2.063 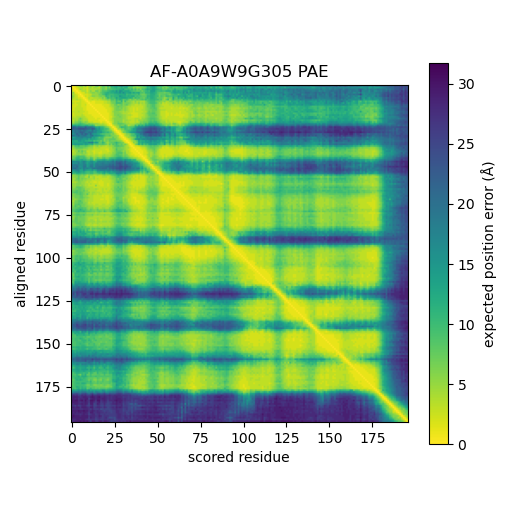-4.320 -22.793 1.00 88.75 148 LEU A C 1
ATOM 1127 O O . LEU A 1 148 ? 3.046 -4.510 -23.508 1.00 88.75 148 LEU A O 1
ATOM 1131 N N . PHE A 1 149 ? 2.127 -3.600 -21.672 1.00 89.12 149 PHE A N 1
ATOM 1132 C CA . PHE A 1 149 ? 3.385 -3.058 -21.174 1.00 89.12 149 PHE A CA 1
ATOM 1133 C C . PHE A 1 149 ? 4.414 -4.166 -20.937 1.00 89.12 149 PHE A C 1
ATOM 1135 O O . PHE A 1 149 ? 5.538 -4.059 -21.423 1.00 89.12 149 PHE A O 1
ATOM 1142 N N . ARG A 1 150 ? 4.030 -5.259 -20.266 1.00 89.12 150 ARG A N 1
ATOM 1143 C CA . ARG A 1 150 ? 4.935 -6.384 -20.005 1.00 89.12 150 ARG A CA 1
ATOM 1144 C C . ARG A 1 150 ? 5.441 -7.030 -21.294 1.00 89.12 150 ARG A C 1
ATOM 1146 O O . ARG A 1 150 ? 6.640 -7.240 -21.419 1.00 89.12 150 ARG A O 1
ATOM 1153 N N . GLN A 1 151 ? 4.568 -7.230 -22.281 1.00 90.50 151 GLN A N 1
ATOM 1154 C CA . GLN A 1 151 ? 4.962 -7.740 -23.600 1.00 90.50 151 GLN A CA 1
ATOM 1155 C C . GLN A 1 151 ? 5.987 -6.835 -24.297 1.00 90.50 151 GLN A C 1
ATOM 1157 O O . GLN A 1 151 ? 6.962 -7.328 -24.859 1.00 90.50 151 GLN A O 1
ATOM 1162 N N . ARG A 1 152 ? 5.798 -5.510 -24.241 1.00 89.94 152 ARG A N 1
ATOM 1163 C CA . ARG A 1 152 ? 6.752 -4.552 -24.823 1.00 89.94 152 ARG A CA 1
ATOM 1164 C C . ARG A 1 152 ? 8.090 -4.552 -24.091 1.00 89.94 152 ARG A C 1
ATOM 1166 O O . ARG A 1 152 ? 9.120 -4.436 -24.741 1.00 89.94 152 ARG A O 1
ATOM 1173 N N . ILE A 1 153 ? 8.081 -4.696 -22.766 1.00 89.06 153 ILE A N 1
ATOM 1174 C CA . ILE A 1 153 ? 9.306 -4.840 -21.970 1.00 89.06 153 ILE A CA 1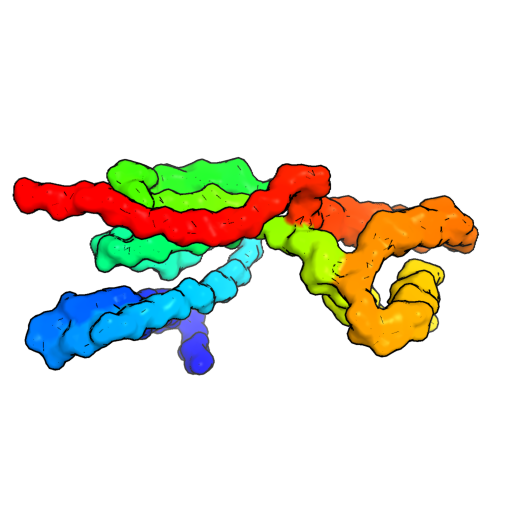
ATOM 1175 C C . ILE A 1 153 ? 10.051 -6.118 -22.362 1.00 89.06 153 ILE A C 1
ATOM 1177 O O . ILE A 1 153 ? 11.248 -6.064 -22.623 1.00 89.06 153 ILE A O 1
ATOM 1181 N N . ASP A 1 154 ? 9.360 -7.250 -22.461 1.00 87.94 154 ASP A N 1
ATOM 1182 C CA . ASP A 1 154 ? 10.000 -8.529 -22.780 1.00 87.94 154 ASP A CA 1
ATOM 1183 C C . ASP A 1 154 ? 10.552 -8.569 -24.222 1.00 87.94 154 ASP A C 1
ATOM 1185 O O . ASP A 1 154 ? 11.532 -9.262 -24.488 1.00 87.94 154 ASP A O 1
ATOM 1189 N N . ALA A 1 155 ? 9.966 -7.795 -25.144 1.00 88.00 155 ALA A N 1
ATOM 1190 C CA . ALA A 1 155 ? 10.415 -7.676 -26.534 1.00 88.00 155 ALA A CA 1
ATOM 1191 C C . ALA A 1 155 ? 11.509 -6.612 -26.768 1.00 88.00 155 ALA A C 1
ATOM 1193 O O . ALA A 1 155 ? 12.088 -6.559 -27.855 1.00 88.00 155 ALA A O 1
ATOM 1194 N N . ALA A 1 156 ? 11.777 -5.735 -25.797 1.00 86.00 156 ALA A N 1
ATOM 1195 C CA . ALA A 1 156 ? 12.669 -4.597 -25.993 1.00 86.00 156 ALA A CA 1
ATOM 1196 C C . ALA A 1 156 ? 14.158 -4.968 -25.814 1.00 86.00 156 ALA A C 1
ATOM 1198 O O . ALA A 1 156 ? 14.513 -5.697 -24.883 1.00 86.00 156 ALA A O 1
ATOM 1199 N N . PRO A 1 157 ? 15.066 -4.422 -26.648 1.00 84.25 157 PRO A N 1
ATOM 1200 C CA . PRO A 1 157 ? 16.498 -4.699 -26.569 1.00 84.25 157 PRO A CA 1
ATOM 1201 C C . PRO A 1 157 ? 17.163 -3.858 -25.467 1.00 84.25 157 PRO A C 1
ATOM 1203 O O . PRO A 1 157 ? 17.835 -2.859 -25.729 1.00 84.25 157 PRO A O 1
ATOM 1206 N N . PHE A 1 158 ? 16.961 -4.237 -24.207 1.00 81.25 158 PHE A N 1
ATOM 1207 C CA . PHE A 1 158 ? 17.622 -3.572 -23.085 1.00 81.25 158 PHE A CA 1
ATOM 1208 C C . PHE A 1 158 ? 19.141 -3.778 -23.121 1.00 81.25 158 PHE A C 1
ATOM 1210 O O . PHE A 1 158 ? 19.625 -4.885 -23.342 1.00 81.25 158 PHE A O 1
ATOM 1217 N N . LYS A 1 159 ? 19.894 -2.709 -22.833 1.00 75.50 159 LYS A N 1
ATOM 1218 C CA . LYS A 1 159 ? 21.351 -2.781 -22.653 1.00 75.50 159 LYS A CA 1
ATOM 1219 C C . LYS A 1 159 ? 21.703 -3.575 -21.392 1.00 75.50 159 LYS A C 1
ATOM 1221 O O . LYS A 1 159 ? 20.989 -3.500 -20.382 1.00 75.50 159 LYS A O 1
ATOM 1226 N N . ASP A 1 160 ? 22.848 -4.253 -21.422 1.00 67.75 160 ASP A N 1
ATOM 1227 C CA . ASP A 1 160 ? 23.406 -4.932 -20.253 1.00 67.75 160 ASP A CA 1
ATOM 1228 C C . ASP A 1 160 ? 23.553 -3.940 -19.087 1.00 67.75 160 ASP A C 1
ATOM 1230 O O . ASP A 1 160 ? 24.128 -2.862 -19.223 1.00 67.75 160 ASP A O 1
ATOM 1234 N N . GLY A 1 161 ? 22.947 -4.272 -17.943 1.00 70.62 161 GLY A N 1
ATOM 1235 C CA . GLY A 1 161 ? 22.890 -3.415 -16.751 1.00 70.62 161 GLY A CA 1
ATOM 1236 C C . GLY A 1 161 ? 21.545 -2.716 -16.497 1.00 70.62 161 GLY A C 1
ATOM 1237 O O . GLY A 1 161 ? 21.257 -2.387 -15.347 1.00 70.62 161 GLY A O 1
ATOM 1238 N N . GLN A 1 162 ? 20.667 -2.561 -17.497 1.00 71.56 162 GLN A N 1
ATOM 1239 C CA . GLN A 1 162 ? 19.327 -1.973 -17.288 1.00 71.56 162 GLN A CA 1
ATOM 1240 C C . GLN A 1 162 ? 18.280 -2.999 -16.824 1.00 71.56 162 GLN A C 1
ATOM 1242 O O . GLN A 1 162 ? 17.321 -2.650 -16.134 1.00 71.56 162 GLN A O 1
ATOM 1247 N N . LEU A 1 163 ? 18.477 -4.276 -17.163 1.00 77.88 163 LEU A N 1
ATOM 1248 C CA . LEU A 1 163 ? 17.513 -5.345 -16.886 1.00 77.88 163 LEU A CA 1
ATOM 1249 C C . LEU A 1 163 ? 17.401 -5.704 -15.403 1.00 77.88 163 LEU A C 1
ATOM 1251 O O . LEU A 1 163 ? 16.296 -5.923 -14.912 1.00 77.88 163 LEU A O 1
ATOM 1255 N N . ALA A 1 164 ? 18.519 -5.788 -14.680 1.00 82.00 164 ALA A N 1
ATOM 1256 C CA . ALA A 1 164 ? 18.495 -6.236 -13.288 1.00 82.00 164 ALA A CA 1
ATOM 1257 C C . ALA A 1 164 ? 17.721 -5.266 -12.364 1.00 82.00 164 ALA A C 1
ATOM 1259 O O . ALA A 1 164 ? 16.808 -5.726 -11.673 1.00 82.00 164 ALA A O 1
ATOM 1260 N N . PRO A 1 165 ? 17.962 -3.937 -12.394 1.00 81.12 165 PRO A N 1
ATOM 1261 C CA . PRO A 1 165 ? 17.170 -2.981 -11.613 1.00 81.12 165 PRO A CA 1
ATOM 1262 C C . PRO A 1 165 ? 15.695 -2.943 -12.028 1.00 81.12 165 PRO A C 1
ATOM 1264 O O . PRO A 1 165 ? 14.810 -2.800 -11.183 1.00 81.12 165 PRO A O 1
ATOM 1267 N N . LEU A 1 166 ? 15.422 -3.099 -13.327 1.00 82.62 166 LEU A N 1
ATOM 1268 C CA . LEU A 1 166 ? 14.065 -3.139 -13.861 1.00 82.62 166 LEU A CA 1
ATOM 1269 C C . LEU A 1 166 ? 13.282 -4.347 -13.329 1.00 82.62 166 LEU A C 1
ATOM 1271 O O . LEU A 1 166 ? 12.159 -4.178 -12.860 1.00 82.62 166 LEU A O 1
ATOM 1275 N N . LYS A 1 167 ? 13.879 -5.545 -13.335 1.00 84.50 167 LYS A N 1
ATOM 1276 C CA . LYS A 1 167 ? 13.249 -6.770 -12.813 1.00 84.50 167 LYS A CA 1
ATOM 1277 C C . LYS A 1 167 ? 12.878 -6.650 -11.337 1.00 84.50 167 LYS A C 1
ATOM 1279 O O . LYS A 1 167 ? 11.781 -7.047 -10.958 1.00 84.50 167 LYS A O 1
ATOM 1284 N N . VAL A 1 168 ? 13.752 -6.063 -10.516 1.00 83.88 168 VAL A N 1
ATOM 1285 C CA . VAL A 1 168 ? 13.457 -5.831 -9.091 1.00 83.88 168 VAL A CA 1
ATOM 1286 C C . VAL A 1 168 ? 12.233 -4.929 -8.938 1.00 83.88 168 VAL A C 1
ATOM 1288 O O . VAL A 1 168 ? 11.293 -5.297 -8.233 1.00 83.88 168 VAL A O 1
ATOM 1291 N N . ARG A 1 169 ? 12.204 -3.791 -9.645 1.00 84.94 169 ARG A N 1
ATOM 1292 C CA . ARG A 1 169 ? 11.076 -2.842 -9.617 1.00 84.94 169 ARG A CA 1
ATOM 1293 C C . ARG A 1 169 ? 9.771 -3.479 -10.087 1.00 84.94 169 ARG A C 1
ATOM 1295 O O . ARG A 1 169 ? 8.748 -3.286 -9.438 1.00 84.94 169 ARG A O 1
ATOM 1302 N N . LEU A 1 170 ? 9.819 -4.263 -11.165 1.00 87.88 170 LEU A N 1
ATOM 1303 C CA . LEU A 1 170 ? 8.662 -5.006 -11.661 1.00 87.88 170 LEU A CA 1
ATOM 1304 C C . LEU A 1 170 ? 8.156 -6.003 -10.619 1.00 87.88 170 LEU A C 1
ATOM 1306 O O . LEU A 1 170 ? 6.964 -5.999 -10.352 1.00 87.88 170 LEU A O 1
ATOM 1310 N N . SER A 1 171 ? 9.036 -6.768 -9.965 1.00 86.50 171 SER A N 1
ATOM 1311 C CA . SER A 1 171 ? 8.593 -7.727 -8.941 1.00 86.50 171 SER A CA 1
ATOM 1312 C C . SER A 1 171 ? 7.939 -7.044 -7.735 1.00 86.50 171 SER A C 1
ATOM 1314 O O . SER A 1 171 ? 6.945 -7.539 -7.207 1.00 86.50 171 SER A O 1
ATOM 1316 N N . ILE A 1 172 ? 8.452 -5.873 -7.327 1.00 84.94 172 ILE A N 1
ATOM 1317 C CA . ILE A 1 172 ? 7.841 -5.078 -6.258 1.00 84.94 172 ILE A CA 1
ATOM 1318 C C . ILE A 1 172 ? 6.462 -4.619 -6.716 1.00 84.94 172 ILE A C 1
ATOM 1320 O O . ILE A 1 172 ? 5.491 -4.879 -6.020 1.00 84.94 172 ILE A O 1
ATOM 1324 N N . LEU A 1 173 ? 6.352 -3.998 -7.891 1.00 87.06 173 LEU A N 1
ATOM 1325 C CA . LEU A 1 173 ? 5.072 -3.551 -8.435 1.00 87.06 173 LEU A CA 1
ATOM 1326 C C . LEU A 1 173 ? 4.053 -4.698 -8.520 1.00 87.06 173 LEU A C 1
ATOM 1328 O O . LEU A 1 173 ? 2.937 -4.557 -8.030 1.00 87.06 173 LEU A O 1
ATOM 1332 N N . GLU A 1 174 ? 4.447 -5.834 -9.094 1.00 88.00 174 GLU A N 1
ATOM 1333 C CA . GLU A 1 174 ? 3.601 -7.020 -9.271 1.00 88.00 174 GLU A CA 1
ATOM 1334 C C . GLU A 1 174 ? 3.107 -7.584 -7.941 1.00 88.00 174 GLU A C 1
ATOM 1336 O O . GLU A 1 174 ? 1.968 -8.036 -7.868 1.00 88.00 174 GLU A O 1
ATOM 1341 N N . SER A 1 175 ? 3.900 -7.485 -6.870 1.00 87.75 175 SER A N 1
ATOM 1342 C CA . SER A 1 175 ? 3.460 -7.901 -5.532 1.00 87.75 175 SER A CA 1
ATOM 1343 C C . SER A 1 175 ? 2.286 -7.076 -4.986 1.00 87.75 175 SER A C 1
ATOM 1345 O O . SER A 1 175 ? 1.564 -7.550 -4.109 1.00 87.75 175 SER A O 1
ATOM 1347 N N . PHE A 1 176 ? 2.071 -5.865 -5.513 1.00 87.38 176 PHE A N 1
ATOM 1348 C CA . PHE A 1 176 ? 0.945 -4.996 -5.168 1.00 87.38 176 PHE A CA 1
ATOM 1349 C C . PHE A 1 176 ? -0.192 -5.045 -6.187 1.00 87.38 176 PHE A C 1
ATOM 1351 O O . PHE A 1 176 ? -1.250 -4.490 -5.905 1.00 87.38 176 PHE A O 1
ATOM 1358 N N . LEU A 1 177 ? -0.030 -5.685 -7.345 1.00 88.06 177 LEU A N 1
ATOM 1359 C CA . LEU A 1 177 ? -1.131 -5.839 -8.294 1.00 88.06 177 LEU A CA 1
ATOM 1360 C C . LEU A 1 177 ? -2.083 -6.933 -7.813 1.00 88.06 177 LEU A C 1
ATOM 1362 O O . LEU A 1 177 ? -1.657 -7.959 -7.283 1.00 88.06 177 LEU A O 1
ATOM 1366 N N . SER A 1 178 ? -3.387 -6.711 -7.987 1.00 80.06 178 SER A N 1
ATOM 1367 C CA . SER A 1 178 ? -4.374 -7.739 -7.653 1.00 80.06 178 SER A CA 1
ATOM 1368 C C . SER A 1 178 ? -4.080 -9.006 -8.463 1.00 80.06 178 SER A C 1
ATOM 1370 O O . SER A 1 178 ? -3.910 -8.895 -9.682 1.00 80.06 178 SER A O 1
ATOM 1372 N N . PRO A 1 179 ? -4.053 -10.206 -7.846 1.00 71.50 179 PRO A N 1
ATOM 1373 C CA . PRO A 1 179 ? -4.013 -11.439 -8.617 1.00 71.50 179 PRO A CA 1
ATOM 1374 C C . PRO A 1 179 ? -5.188 -11.409 -9.596 1.00 71.50 179 PRO A C 1
ATOM 1376 O O . PRO A 1 179 ? -6.289 -10.984 -9.228 1.00 71.50 179 PRO A O 1
ATOM 1379 N N . ALA A 1 180 ? -4.929 -11.780 -10.850 1.00 55.72 180 ALA A N 1
ATOM 1380 C CA . ALA A 1 180 ? -5.854 -11.657 -11.973 1.00 55.72 180 ALA A CA 1
ATOM 1381 C C . ALA A 1 180 ? -7.022 -12.657 -11.880 1.00 55.72 180 ALA A C 1
ATOM 1383 O O . ALA A 1 180 ? -7.227 -13.451 -12.780 1.00 55.72 180 ALA A O 1
ATOM 1384 N N . THR A 1 181 ? -7.761 -12.632 -10.774 1.00 45.69 181 THR A N 1
ATOM 1385 C CA . THR A 1 181 ? -9.053 -13.272 -10.523 1.00 45.69 181 THR A CA 1
ATOM 1386 C C . THR A 1 181 ? -9.564 -12.752 -9.182 1.00 45.69 181 THR A C 1
ATOM 1388 O O . THR A 1 181 ? -9.314 -13.352 -8.138 1.00 45.69 181 THR A O 1
ATOM 1391 N N . SER A 1 182 ? -10.256 -11.617 -9.191 1.00 37.41 182 SER A N 1
ATOM 1392 C CA . SER A 1 182 ? -11.296 -11.274 -8.215 1.00 37.41 182 SER A CA 1
ATOM 1393 C C . SER A 1 182 ? -11.988 -10.018 -8.717 1.00 37.41 182 SER A C 1
ATOM 1395 O O . SER A 1 182 ? -11.557 -8.904 -8.438 1.00 37.41 182 SER A O 1
ATOM 1397 N N . THR A 1 183 ? -13.075 -10.191 -9.462 1.00 37.34 183 THR A N 1
ATOM 1398 C CA . THR A 1 183 ? -14.142 -9.192 -9.515 1.00 37.34 183 THR A CA 1
ATOM 1399 C C . THR A 1 183 ? -14.555 -8.892 -8.075 1.00 37.34 183 THR A C 1
ATOM 1401 O O . THR A 1 183 ? -15.351 -9.622 -7.485 1.00 37.34 183 THR A O 1
ATOM 1404 N N . CYS A 1 184 ? -13.964 -7.865 -7.466 1.00 35.16 184 CYS A N 1
ATOM 1405 C CA . CYS A 1 184 ? -14.374 -7.384 -6.158 1.00 35.16 184 CYS A CA 1
ATOM 1406 C C . CYS A 1 184 ? -15.621 -6.528 -6.378 1.00 35.16 184 CYS A C 1
ATOM 1408 O O . CYS A 1 184 ? -15.563 -5.301 -6.439 1.00 35.16 184 CYS A O 1
ATOM 1410 N N . GLY A 1 185 ? -16.758 -7.198 -6.567 1.00 32.91 185 GLY A N 1
ATOM 1411 C CA . GLY A 1 185 ? -18.043 -6.563 -6.339 1.00 32.91 185 GLY A CA 1
ATOM 1412 C C . GLY A 1 185 ? -18.050 -6.068 -4.898 1.00 32.91 185 GLY A C 1
ATOM 1413 O O . GLY A 1 185 ? -17.882 -6.855 -3.966 1.00 32.91 185 GLY A O 1
ATOM 1414 N N . PHE A 1 186 ? -18.202 -4.760 -4.712 1.00 38.72 186 PHE A N 1
ATOM 1415 C CA . PHE A 1 186 ? -18.582 -4.190 -3.429 1.00 38.72 186 PHE A CA 1
ATOM 1416 C C . PHE A 1 186 ? -19.989 -4.704 -3.096 1.00 38.72 186 PHE A C 1
ATOM 1418 O O . PHE A 1 186 ? -20.985 -4.070 -3.425 1.00 38.72 186 PHE A O 1
ATOM 1425 N N . SER A 1 187 ? -20.09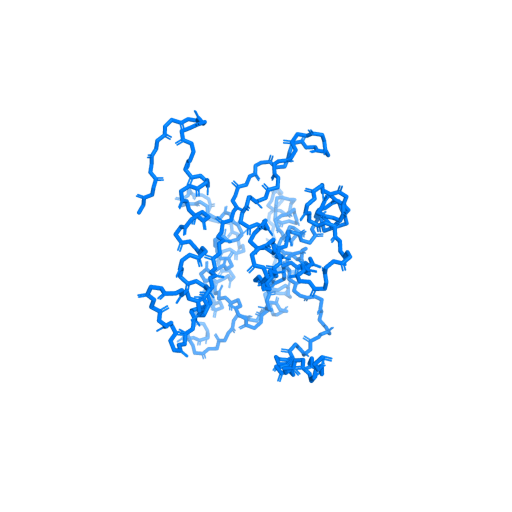2 -5.892 -2.500 1.00 32.25 187 SER A N 1
ATOM 1426 C CA . SER A 1 187 ? -21.335 -6.336 -1.881 1.00 32.25 187 SER A CA 1
ATOM 1427 C C . SER A 1 187 ? -21.421 -5.689 -0.501 1.00 32.25 187 SER A C 1
ATOM 1429 O O . SER A 1 187 ? -20.943 -6.242 0.493 1.00 32.25 187 SER A O 1
ATOM 1431 N N . ASP A 1 188 ? -22.005 -4.496 -0.454 1.00 36.03 188 ASP A N 1
ATOM 1432 C CA . ASP A 1 188 ? -22.579 -3.951 0.771 1.00 36.03 188 ASP A CA 1
ATOM 1433 C C . ASP A 1 188 ? -23.801 -4.803 1.131 1.00 36.03 188 ASP A C 1
ATOM 1435 O O . ASP A 1 188 ? -24.916 -4.548 0.680 1.00 36.03 188 ASP A O 1
ATOM 1439 N N . GLN A 1 189 ? -23.597 -5.853 1.929 1.00 29.92 189 GLN A N 1
ATOM 1440 C CA . GLN A 1 189 ? -24.688 -6.405 2.724 1.00 29.92 189 GLN A CA 1
ATOM 1441 C C . GLN A 1 189 ? -24.577 -5.852 4.147 1.00 29.92 189 GLN A C 1
ATOM 1443 O O . GLN A 1 189 ? -23.574 -6.106 4.821 1.00 29.92 189 GLN A O 1
ATOM 1448 N N . PRO A 1 190 ? -25.570 -5.075 4.615 1.00 34.47 190 PRO A N 1
ATOM 1449 C CA . PRO A 1 190 ? -25.623 -4.668 6.008 1.00 34.47 190 PRO A CA 1
ATOM 1450 C C . PRO A 1 190 ? -25.833 -5.907 6.895 1.00 34.47 190 PRO A C 1
ATOM 1452 O O . PRO A 1 190 ? -26.551 -6.826 6.493 1.00 34.47 190 PRO A O 1
ATOM 1455 N N . PRO A 1 191 ? -25.238 -5.955 8.101 1.00 37.53 191 PRO A N 1
ATOM 1456 C CA . PRO A 1 191 ? -25.513 -7.028 9.043 1.00 37.53 191 PRO A CA 1
ATOM 1457 C C . PRO A 1 191 ? -26.993 -6.990 9.441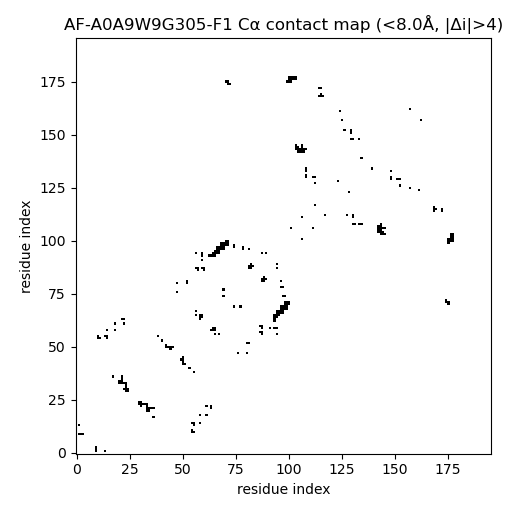 1.00 37.53 191 PRO A C 1
ATOM 1459 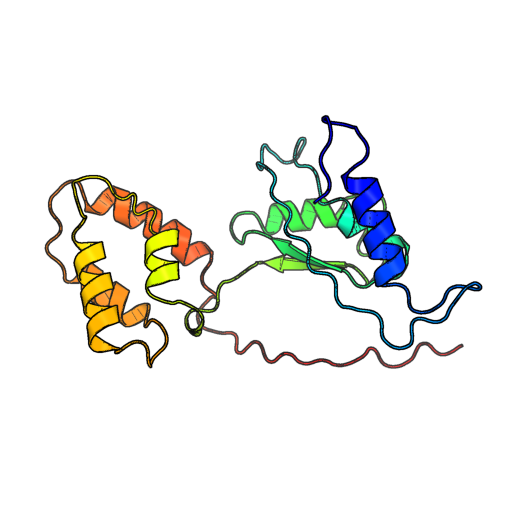O O . PRO A 1 191 ? -27.482 -6.003 9.991 1.00 37.53 191 PRO A O 1
ATOM 1462 N N . THR A 1 192 ? -27.701 -8.071 9.132 1.00 40.59 192 THR A N 1
ATOM 1463 C CA . THR A 1 192 ? -29.061 -8.345 9.593 1.00 40.59 192 THR A CA 1
ATOM 1464 C C . THR A 1 192 ? -29.061 -8.664 11.089 1.00 40.59 192 THR A C 1
ATOM 1466 O O . THR A 1 192 ? -28.295 -9.515 11.531 1.00 40.59 192 THR A O 1
ATOM 1469 N N . ASN A 1 193 ? -29.962 -7.993 11.809 1.00 32.53 193 ASN A N 1
ATOM 1470 C CA . ASN A 1 193 ? -30.474 -8.257 13.158 1.00 32.53 193 ASN A CA 1
ATOM 1471 C C . ASN A 1 193 ? -29.470 -8.369 14.319 1.00 32.53 193 ASN A C 1
ATOM 1473 O O . ASN A 1 193 ? -28.904 -9.420 14.604 1.00 32.53 193 ASN A O 1
ATOM 1477 N N . PHE A 1 194 ? -29.381 -7.278 15.086 1.00 38.97 194 PHE A N 1
ATOM 1478 C CA . PHE A 1 194 ? -29.327 -7.363 16.545 1.00 38.97 194 PHE A CA 1
ATOM 1479 C C . PHE A 1 194 ? -30.780 -7.391 17.034 1.00 38.97 194 PHE A C 1
ATOM 1481 O O . PHE A 1 194 ? -31.436 -6.350 17.034 1.00 38.97 194 PHE A O 1
ATOM 1488 N N . ASP A 1 195 ? -31.282 -8.574 17.385 1.00 40.06 195 ASP A N 1
ATOM 1489 C CA . ASP A 1 195 ? -32.477 -8.681 18.222 1.00 40.06 195 ASP A CA 1
ATOM 1490 C C . ASP A 1 195 ? -32.101 -8.404 19.689 1.00 40.06 195 ASP A C 1
ATOM 1492 O O . ASP A 1 195 ? -30.951 -8.597 20.096 1.00 40.06 195 ASP A O 1
ATOM 1496 N N . ALA A 1 196 ? -33.087 -7.850 20.396 1.00 36.28 196 ALA A N 1
ATOM 1497 C CA . ALA A 1 196 ? -33.043 -7.177 21.696 1.00 36.28 196 ALA A CA 1
ATOM 1498 C C . ALA A 1 196 ? -32.510 -8.001 22.880 1.00 36.28 196 ALA A C 1
ATOM 1500 O O . ALA A 1 196 ? -32.689 -9.239 22.893 1.00 36.28 196 ALA A O 1
#

Mean predicted aligned error: 11.47 Å

Nearest PDB structures (foldseek):
  3h93-assembly1_A  TM=2.360E-01  e=7.479E+00  Pseudomonas aeruginosa PAO1

Organism: NCBI:txid1131581

Sequence (196 aa):
MICGSQGSGKSHTLSCILENSLIKSLPVGKLTSPLAGLVFHYDKFTGFTSTQLCEAAYLCSAKILVRILVSPTNFVTMKDLYSQAKGLSPKHHLITVKPMFIPPESLTTAMMKTLMGVDNKSDCPLYIEILREMATADQGRQGFNYTLFRQRIDAAPFKDGQLAPLKVRLSILESFLSPATSTCGFSDQPPTNFDA

Solvent-accessible surface area (backbone atoms only — not comparable to full-atom values): 12592 Å² total; per-residue (Å²): 138,91,85,77,65,90,88,69,50,61,66,59,53,51,41,54,54,48,50,70,50,47,53,45,74,51,99,89,50,74,43,93,72,50,58,88,86,85,83,90,81,88,77,80,84,74,46,92,91,69,49,80,74,65,70,67,60,53,46,37,71,76,74,36,78,38,79,44,70,37,58,48,91,48,30,69,63,52,46,51,52,49,48,68,34,86,83,48,40,60,90,46,92,34,60,46,75,43,62,43,56,46,54,61,72,74,36,38,58,68,54,50,45,60,70,62,68,68,67,99,55,97,75,80,56,73,69,54,55,55,46,53,51,51,47,61,73,43,70,77,76,59,63,36,58,62,69,61,50,51,53,52,58,75,72,48,91,71,57,94,78,56,55,65,64,49,52,54,41,48,54,57,54,55,58,31,39,48,70,99,78,69,89,76,72,86,77,85,71,79,88,79,78,88,77,133

pLDDT: mean 76.13, std 15.59, range [29.92, 93.25]

Foldseek 3Di:
DQDDDPPPCSLVVVLVVLLVQADQDDPVDGDPDRDDDDDDDDDDCPDLVPDDDRSNLLCVVVVAADEAEDALVCQVSVVVSQCPDVSSHCVPVRYDYDYAADEQQQADLVNVCVLLPDDPDDDDFPLNVLSVVQCVVCVPVGGDDPVVSVVCVVPDDGDPPRPPSSVVSVVSNVSRHDDPDDPPDPPPDDDPDPDD

Secondary structure (DSSP, 8-state):
-----TTSSHHHHHHHHHHHHH-SEETTEE-SSPPPP----------TTTPPPPGGGGGGGGT--EEEEE-GGGHHHHHHHHHHSTT--TTSTTEEEEE--B-GGG--HHHHHHHTT--SSS---HHHHHHHHHHHHTTTTS---HHHHHHHHHHS-PPTTTHHHHHHHHHHHHHHBPPS--------PPPP----